Protein AF-X0WFH5-F1 (afdb_monomer_lite)

Structure (mmCIF, N/CA/C/O backbone):
data_AF-X0WFH5-F1
#
_entry.id   AF-X0WFH5-F1
#
loop_
_atom_site.group_PDB
_atom_site.id
_atom_site.type_symbol
_atom_site.label_atom_id
_atom_site.label_alt_id
_atom_site.label_comp_id
_atom_site.label_asym_id
_atom_site.label_entity_id
_atom_site.label_seq_id
_atom_site.pdbx_PDB_ins_code
_atom_site.Cartn_x
_atom_site.Cartn_y
_atom_site.Cartn_z
_atom_site.occupancy
_atom_site.B_iso_or_equiv
_atom_site.auth_seq_id
_atom_site.auth_comp_id
_atom_site.auth_asym_id
_atom_site.auth_atom_id
_atom_site.pdbx_PDB_model_num
ATOM 1 N N . THR A 1 1 ? 71.743 8.320 -52.159 1.00 39.81 1 THR A N 1
ATOM 2 C CA . THR A 1 1 ? 72.700 7.214 -51.985 1.00 39.81 1 THR A CA 1
ATOM 3 C C . THR A 1 1 ? 72.433 6.199 -53.072 1.00 39.81 1 THR A C 1
ATOM 5 O O . THR A 1 1 ? 71.478 5.446 -52.961 1.00 39.81 1 THR A O 1
ATOM 8 N N . GLU A 1 2 ? 73.192 6.266 -54.163 1.00 46.31 2 GLU A N 1
ATOM 9 C CA . GLU A 1 2 ? 73.180 5.276 -55.247 1.00 46.31 2 GLU A CA 1
ATOM 10 C C . GLU A 1 2 ? 74.348 4.313 -55.024 1.00 46.31 2 GLU A C 1
ATOM 12 O O . GLU A 1 2 ? 75.445 4.753 -54.679 1.00 46.31 2 GLU A O 1
ATOM 17 N N . TYR A 1 3 ? 74.114 3.013 -55.197 1.00 48.19 3 TYR A N 1
ATOM 18 C CA . TYR A 1 3 ? 75.161 1.996 -55.138 1.00 48.19 3 TYR A CA 1
ATOM 19 C C . TYR A 1 3 ? 75.409 1.448 -56.546 1.00 48.19 3 TYR A C 1
ATOM 21 O O . TYR A 1 3 ? 74.531 0.831 -57.142 1.00 48.19 3 TYR A O 1
ATOM 29 N N . ASN A 1 4 ? 76.616 1.691 -57.059 1.00 43.81 4 ASN A N 1
ATOM 30 C CA . ASN A 1 4 ? 77.155 1.115 -58.289 1.00 43.81 4 ASN A CA 1
ATOM 31 C C . ASN A 1 4 ? 77.951 -0.143 -57.922 1.00 43.81 4 ASN A C 1
ATOM 33 O O . ASN A 1 4 ? 78.844 -0.065 -57.077 1.00 43.81 4 ASN A O 1
ATOM 37 N N . ILE A 1 5 ? 77.649 -1.287 -58.540 1.00 62.22 5 ILE A N 1
ATOM 38 C CA . ILE A 1 5 ? 78.443 -2.511 -58.370 1.00 62.22 5 ILE A CA 1
ATOM 39 C C . ILE A 1 5 ? 79.043 -2.892 -59.721 1.00 62.22 5 ILE A C 1
ATOM 41 O O . ILE A 1 5 ? 78.339 -3.269 -60.655 1.00 62.22 5 ILE A O 1
ATOM 45 N N . THR A 1 6 ? 80.366 -2.785 -59.785 1.00 52.34 6 THR A N 1
ATOM 46 C CA . THR A 1 6 ? 81.217 -3.162 -60.913 1.00 52.34 6 THR A CA 1
ATOM 47 C C . THR A 1 6 ? 81.583 -4.638 -60.795 1.00 52.34 6 THR A C 1
ATOM 49 O O . THR A 1 6 ? 82.139 -5.051 -59.778 1.00 52.34 6 THR A O 1
ATOM 52 N N . VAL A 1 7 ? 81.298 -5.434 -61.828 1.00 69.75 7 VAL A N 1
ATOM 53 C CA . VAL A 1 7 ? 81.665 -6.859 -61.883 1.00 69.75 7 VAL A CA 1
ATOM 54 C C . VAL A 1 7 ? 82.854 -7.042 -62.826 1.00 69.75 7 VAL A C 1
ATOM 56 O O . VAL A 1 7 ? 82.874 -6.498 -63.929 1.00 69.75 7 VAL A O 1
ATOM 59 N N . GLN A 1 8 ? 83.858 -7.789 -62.373 1.00 51.72 8 GLN A N 1
ATOM 60 C CA . GLN A 1 8 ? 85.117 -8.032 -63.076 1.00 51.72 8 GLN A CA 1
ATOM 61 C C . GLN A 1 8 ? 84.949 -9.148 -64.124 1.00 51.72 8 GLN A C 1
ATOM 63 O O . GLN A 1 8 ? 84.368 -10.194 -63.835 1.00 51.72 8 GLN A O 1
ATOM 68 N N . LYS A 1 9 ? 85.451 -8.927 -65.346 1.00 57.19 9 LYS A N 1
ATOM 69 C CA . LYS A 1 9 ? 85.477 -9.921 -66.430 1.00 57.19 9 LYS A CA 1
ATOM 70 C C . LYS A 1 9 ? 86.631 -10.898 -66.180 1.00 57.19 9 LYS A C 1
ATOM 72 O O . LYS A 1 9 ? 87.765 -10.457 -66.015 1.00 57.19 9 LYS A O 1
ATOM 77 N N . GLY A 1 10 ? 86.325 -12.195 -66.132 1.00 45.41 10 GLY A N 1
ATOM 78 C CA . GLY A 1 10 ? 87.327 -13.262 -66.082 1.00 45.41 10 GLY A CA 1
ATOM 79 C C . GLY A 1 10 ? 88.157 -13.283 -67.364 1.00 45.41 10 GLY A C 1
ATOM 80 O O . GLY A 1 10 ? 87.611 -13.114 -68.456 1.00 45.41 10 GLY A O 1
ATOM 81 N N . ASP A 1 11 ? 8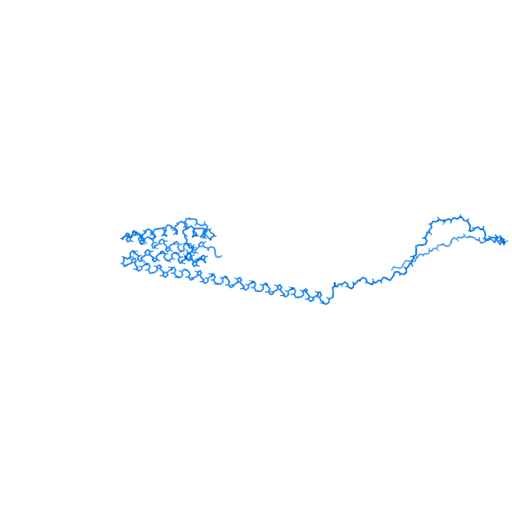9.466 -13.419 -67.188 1.00 38.59 11 ASP A N 1
ATOM 82 C CA . ASP A 1 11 ? 90.500 -13.208 -68.195 1.00 38.59 11 ASP A CA 1
ATOM 83 C C . ASP A 1 11 ? 90.914 -14.514 -68.890 1.00 38.59 11 ASP A C 1
ATOM 85 O O . ASP A 1 11 ? 90.835 -15.590 -68.292 1.00 38.59 11 ASP A O 1
ATOM 89 N N . SER A 1 12 ? 91.427 -14.362 -70.115 1.00 36.66 12 SER A N 1
ATOM 90 C CA . SER A 1 12 ? 92.021 -15.350 -71.037 1.00 36.66 12 SER A CA 1
ATOM 91 C C . SER A 1 12 ? 91.101 -16.379 -71.709 1.00 36.66 12 SER A C 1
ATOM 93 O O . SER A 1 12 ? 90.234 -16.977 -71.084 1.00 36.66 12 SER A O 1
ATOM 95 N N . GLU A 1 13 ? 91.289 -16.768 -72.968 1.00 37.78 13 GLU A N 1
ATOM 96 C CA . GLU A 1 13 ? 91.781 -16.167 -74.221 1.00 37.78 13 GLU A CA 1
ATOM 97 C C . GLU A 1 13 ? 91.462 -17.248 -75.280 1.00 37.78 13 GLU A C 1
ATOM 99 O O . GLU A 1 13 ? 91.495 -18.445 -74.980 1.00 37.78 13 GLU A O 1
ATOM 104 N N . GLU A 1 14 ? 91.078 -16.865 -76.496 1.00 37.97 14 GLU A N 1
ATOM 105 C CA . GLU A 1 14 ? 90.694 -17.818 -77.543 1.00 37.97 14 GLU A CA 1
ATOM 106 C C . GLU A 1 14 ? 91.866 -18.720 -77.969 1.00 37.97 14 GLU A C 1
ATOM 108 O O . GLU A 1 14 ? 92.968 -18.248 -78.241 1.00 37.97 14 GLU A O 1
ATOM 113 N N . SER A 1 15 ? 91.598 -20.014 -78.170 1.00 34.81 15 SER A N 1
ATOM 114 C CA . SER A 1 15 ? 92.312 -20.795 -79.182 1.00 34.81 15 SER A CA 1
ATOM 115 C C . SER A 1 15 ? 91.324 -21.637 -79.988 1.00 34.81 15 SER A C 1
ATOM 117 O O . SER A 1 15 ? 90.453 -22.330 -79.465 1.00 34.81 15 SER A O 1
ATOM 119 N N . VAL A 1 16 ? 91.431 -21.468 -81.301 1.00 40.06 16 VAL A N 1
ATOM 120 C CA . VAL A 1 16 ? 90.575 -22.016 -82.350 1.00 40.06 16 VAL A CA 1
ATOM 121 C C . VAL A 1 16 ? 90.696 -23.537 -82.423 1.00 40.06 16 VAL A C 1
ATOM 123 O O . VAL A 1 16 ? 91.794 -24.079 -82.497 1.00 40.06 16 VAL A O 1
ATOM 126 N N . GLY A 1 17 ? 89.551 -24.210 -82.532 1.00 40.16 17 GLY A N 1
ATOM 127 C CA . GLY A 1 17 ? 89.453 -25.603 -82.952 1.00 40.16 17 GLY A CA 1
ATOM 128 C C . GLY A 1 17 ? 88.174 -25.827 -83.749 1.00 40.16 17 GLY A C 1
ATOM 129 O O . GLY A 1 17 ? 87.180 -26.306 -83.212 1.00 40.16 17 GLY A O 1
ATOM 130 N N . VAL A 1 18 ? 88.174 -25.459 -85.034 1.00 38.72 18 VAL A N 1
ATOM 131 C CA . VAL A 1 18 ? 87.130 -25.899 -85.968 1.00 38.72 18 VAL A CA 1
ATOM 132 C C . VAL A 1 18 ? 87.365 -27.380 -86.249 1.00 38.72 18 VAL A C 1
ATOM 134 O O . VAL A 1 18 ? 88.284 -27.732 -86.983 1.00 38.72 18 VAL A O 1
ATOM 137 N N . VAL A 1 19 ? 86.519 -28.247 -85.694 1.00 44.56 19 VAL A N 1
ATOM 138 C CA . VAL A 1 19 ? 86.353 -29.619 -86.182 1.00 44.56 19 VAL A CA 1
ATOM 139 C C . VAL A 1 19 ? 84.939 -29.746 -86.730 1.00 44.56 19 VAL A C 1
ATOM 141 O O . VAL A 1 19 ? 83.952 -29.812 -86.004 1.00 44.56 19 VAL A O 1
ATOM 144 N N . SER A 1 20 ? 84.869 -29.723 -88.058 1.00 39.97 20 SER A N 1
ATOM 145 C CA . SER A 1 20 ? 83.713 -30.129 -88.845 1.00 39.97 20 SER A CA 1
ATOM 146 C C . SER A 1 20 ? 83.659 -31.656 -88.864 1.00 39.97 20 SER A C 1
ATOM 148 O O . SER A 1 20 ? 84.612 -32.284 -89.323 1.00 39.97 20 SER A O 1
ATOM 150 N N . GLY A 1 21 ? 82.563 -32.256 -88.391 1.00 42.66 21 GLY A N 1
ATOM 151 C CA . GLY A 1 21 ? 82.316 -33.677 -88.622 1.00 42.66 21 GLY A CA 1
ATOM 152 C C . GLY A 1 21 ? 81.388 -34.374 -87.629 1.00 42.66 21 GLY A C 1
ATOM 153 O O . GLY A 1 21 ? 81.810 -34.735 -86.542 1.00 42.66 21 GLY A O 1
ATOM 154 N N . LEU A 1 22 ? 80.192 -34.700 -88.131 1.00 41.47 22 LEU A N 1
ATOM 155 C CA . LEU A 1 22 ? 79.451 -35.952 -87.903 1.00 41.47 22 LEU A CA 1
ATOM 156 C C . LEU A 1 22 ? 78.387 -36.041 -86.785 1.00 41.47 22 LEU A C 1
ATOM 158 O O . LEU A 1 22 ? 78.651 -36.220 -85.606 1.00 41.47 22 LEU A O 1
ATOM 162 N N . SER A 1 23 ? 77.161 -36.166 -87.307 1.00 44.84 23 SER A N 1
ATOM 163 C CA . SER A 1 23 ? 76.089 -37.100 -86.928 1.00 44.84 23 SER A CA 1
ATOM 164 C C . SER A 1 23 ? 75.116 -36.708 -85.810 1.00 44.84 23 SER A C 1
ATOM 166 O O . SER A 1 23 ? 75.445 -36.459 -84.660 1.00 44.84 23 SER A O 1
ATOM 168 N N . LYS A 1 24 ? 73.848 -36.673 -86.219 1.00 50.62 24 LYS A N 1
ATOM 169 C CA . LYS A 1 24 ? 72.650 -36.244 -85.495 1.00 50.62 24 LYS A CA 1
ATOM 170 C C . LYS A 1 24 ? 71.991 -37.433 -84.777 1.00 50.62 24 LYS A C 1
ATOM 172 O O . LYS A 1 24 ? 70.771 -37.562 -84.791 1.00 50.62 24 LYS A O 1
ATOM 177 N N . GLU A 1 25 ? 72.802 -38.317 -84.203 1.00 49.03 25 GLU A N 1
ATOM 178 C CA . GLU A 1 25 ? 72.381 -39.633 -83.698 1.00 49.03 25 GLU A CA 1
ATOM 179 C C . GLU A 1 25 ? 72.928 -39.919 -82.290 1.00 49.03 25 GLU A C 1
ATOM 181 O O . GLU A 1 25 ? 73.277 -41.036 -81.946 1.00 49.03 25 GLU A O 1
ATOM 186 N N . GLU A 1 26 ? 72.946 -38.901 -81.432 1.00 43.41 26 GLU A N 1
ATOM 187 C CA . GLU A 1 26 ? 73.109 -39.073 -79.980 1.00 43.41 26 GLU A CA 1
ATOM 188 C C . GLU A 1 26 ? 72.001 -38.301 -79.240 1.00 43.41 26 GLU A C 1
ATOM 190 O O . GLU A 1 26 ? 72.196 -37.577 -78.272 1.00 43.41 26 GLU A O 1
ATOM 195 N N . LEU A 1 27 ? 70.785 -38.430 -79.778 1.00 49.28 27 LEU A N 1
ATOM 196 C CA . LEU A 1 27 ? 69.512 -38.060 -79.154 1.00 49.28 27 LEU A CA 1
ATOM 197 C C . LEU A 1 27 ? 68.711 -39.335 -78.864 1.00 49.28 27 LEU A C 1
ATOM 199 O O . LEU A 1 27 ? 67.523 -39.438 -79.166 1.00 49.28 27 LEU A O 1
ATOM 203 N N . GLN A 1 28 ? 69.375 -40.343 -78.309 1.00 49.66 28 GLN A N 1
ATOM 204 C CA . GLN A 1 28 ? 68.708 -41.500 -77.739 1.00 49.66 28 GLN A CA 1
ATOM 205 C C . GLN A 1 28 ? 69.250 -41.725 -76.331 1.00 49.66 28 GLN A C 1
ATOM 207 O O . GLN A 1 28 ? 70.427 -41.996 -76.140 1.00 49.66 28 GLN A O 1
ATOM 212 N N . ILE A 1 29 ? 68.318 -41.674 -75.377 1.00 54.03 29 ILE A N 1
ATOM 213 C CA . ILE A 1 29 ? 68.425 -42.221 -74.021 1.00 54.03 29 ILE A CA 1
ATOM 214 C C . ILE A 1 29 ? 69.016 -41.258 -72.975 1.00 54.03 29 ILE A C 1
ATOM 216 O O . ILE A 1 29 ? 70.091 -41.478 -72.432 1.00 54.03 29 ILE A O 1
ATOM 220 N N . LEU A 1 30 ? 68.224 -40.255 -72.578 1.00 50.16 30 LEU A N 1
ATOM 221 C CA . LEU A 1 30 ? 68.026 -39.965 -71.152 1.00 50.16 30 LEU A CA 1
ATOM 222 C C . LEU A 1 30 ? 66.727 -39.172 -70.934 1.00 50.16 30 LEU A C 1
ATOM 224 O O . LEU A 1 30 ? 66.568 -38.082 -71.474 1.00 50.16 30 LEU A O 1
ATOM 228 N N . GLY A 1 31 ? 65.810 -39.707 -70.122 1.00 48.69 31 GLY A N 1
ATOM 229 C CA . GLY A 1 31 ? 64.705 -38.922 -69.556 1.00 48.69 31 GLY A CA 1
ATOM 230 C C . GLY A 1 31 ? 63.295 -39.297 -70.009 1.00 48.69 31 GLY A C 1
ATOM 231 O O . GLY A 1 31 ? 62.486 -38.426 -70.317 1.00 48.69 31 GLY A O 1
ATOM 232 N N . SER A 1 32 ? 62.962 -40.584 -70.015 1.00 54.56 32 SER A N 1
ATOM 233 C CA . SER A 1 32 ? 61.574 -41.044 -69.966 1.00 54.56 32 SER A CA 1
ATOM 234 C C . SER A 1 32 ? 60.978 -40.808 -68.571 1.00 54.56 32 SER A C 1
ATOM 236 O O . SER A 1 32 ? 60.821 -41.780 -67.844 1.00 54.56 32 SER A O 1
ATOM 238 N N . ASP A 1 33 ? 60.691 -39.558 -68.173 1.00 55.41 33 ASP A N 1
ATOM 239 C CA . ASP A 1 33 ? 59.796 -39.301 -67.024 1.00 55.41 33 ASP A CA 1
ATOM 240 C C . ASP A 1 33 ? 59.277 -37.852 -66.885 1.00 55.41 33 ASP A C 1
ATOM 242 O O . ASP A 1 33 ? 59.417 -37.218 -65.844 1.00 55.41 33 ASP A O 1
ATOM 246 N N . ILE A 1 34 ? 58.657 -37.292 -67.927 1.00 59.47 34 ILE A N 1
ATOM 247 C CA . ILE A 1 34 ? 57.670 -36.214 -67.740 1.00 59.47 34 ILE A CA 1
ATOM 248 C C . ILE A 1 34 ? 56.548 -36.367 -68.768 1.00 59.47 34 ILE A C 1
ATOM 250 O O . ILE A 1 34 ? 56.675 -36.002 -69.935 1.00 59.47 34 ILE A O 1
ATOM 254 N N . LEU A 1 35 ? 55.407 -36.902 -68.338 1.00 62.00 35 LEU A N 1
ATOM 255 C CA . LEU A 1 35 ? 54.162 -36.747 -69.087 1.00 62.00 35 LEU A CA 1
ATOM 256 C C . LEU A 1 35 ? 53.808 -35.253 -69.123 1.00 62.00 35 LEU A C 1
ATOM 258 O O . LEU A 1 35 ? 53.645 -34.620 -68.081 1.00 62.00 35 LEU A O 1
ATOM 262 N N . PHE A 1 36 ? 53.684 -34.683 -70.324 1.00 55.12 36 PHE A N 1
ATOM 263 C CA . PHE A 1 36 ? 53.244 -33.301 -70.519 1.00 55.12 36 PHE A CA 1
ATOM 264 C C . PHE A 1 36 ? 51.855 -33.119 -69.891 1.00 55.12 36 PHE A C 1
ATOM 266 O O . PHE A 1 36 ? 50.860 -33.639 -70.404 1.00 55.12 36 PHE A O 1
ATOM 273 N N . ILE A 1 37 ? 51.768 -32.389 -68.773 1.00 62.62 37 ILE A N 1
ATOM 274 C CA . ILE A 1 37 ? 50.477 -32.001 -68.200 1.00 62.62 37 ILE A CA 1
ATOM 275 C C . ILE A 1 37 ? 49.787 -31.137 -69.252 1.00 62.62 37 ILE A C 1
ATOM 277 O O . ILE A 1 37 ? 50.247 -30.051 -69.603 1.00 62.62 37 ILE A O 1
ATOM 281 N N . LYS A 1 38 ? 48.687 -31.655 -69.795 1.00 56.78 38 LYS A N 1
ATOM 282 C CA . LYS A 1 38 ? 47.864 -30.981 -70.793 1.00 56.78 38 LYS A CA 1
ATOM 283 C C . LYS A 1 38 ? 47.327 -29.685 -70.177 1.00 56.78 38 LYS A C 1
ATOM 285 O O . LYS A 1 38 ? 46.299 -29.699 -69.504 1.00 56.78 38 LYS A O 1
ATOM 290 N N . SER A 1 39 ? 48.002 -28.563 -70.419 1.00 60.94 39 SER A N 1
ATOM 291 C CA . SER A 1 39 ? 47.517 -27.216 -70.095 1.00 60.94 39 SER A CA 1
ATOM 292 C C . SER A 1 39 ? 46.346 -26.861 -71.012 1.00 60.94 39 SER A C 1
ATOM 294 O O . SER A 1 39 ? 46.457 -26.075 -71.951 1.00 60.94 39 SER A O 1
ATOM 296 N N . SER A 1 40 ? 45.204 -27.505 -70.770 1.00 60.59 40 SER A N 1
ATOM 297 C CA . SER A 1 40 ? 43.917 -27.073 -71.296 1.00 60.59 40 SER A CA 1
ATOM 298 C C . SER A 1 40 ? 43.658 -25.660 -70.7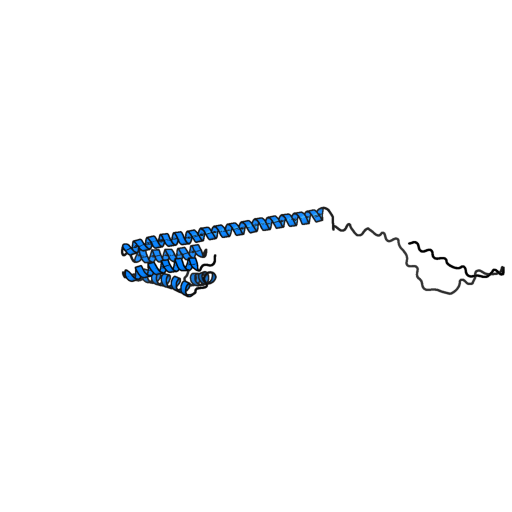85 1.00 60.59 40 SER A C 1
ATOM 300 O O . SER A 1 40 ? 43.850 -25.379 -69.603 1.00 60.59 40 SER A O 1
ATOM 302 N N . LYS A 1 41 ? 43.244 -24.758 -71.677 1.00 58.56 41 LYS A N 1
ATOM 303 C CA . LYS A 1 41 ? 42.897 -23.375 -71.341 1.00 58.56 41 LYS A CA 1
ATOM 304 C C . LYS A 1 41 ? 41.782 -23.380 -70.290 1.00 58.56 41 LYS A C 1
ATOM 306 O O . LYS A 1 41 ? 40.608 -23.493 -70.637 1.00 58.56 41 LYS A O 1
ATOM 311 N N . PHE A 1 42 ? 42.127 -23.242 -69.014 1.00 58.81 42 PHE A N 1
ATOM 312 C CA . PHE A 1 42 ? 41.139 -22.961 -67.984 1.00 58.81 42 PHE A CA 1
ATOM 313 C C . PHE A 1 42 ? 40.566 -21.572 -68.267 1.00 58.81 42 PHE A C 1
ATOM 315 O O . PHE A 1 42 ? 41.263 -20.563 -68.169 1.00 58.81 42 PHE A O 1
ATOM 322 N N . LYS A 1 43 ? 39.285 -21.506 -68.645 1.00 61.59 43 LYS A N 1
ATOM 323 C CA . LYS A 1 43 ? 38.524 -20.260 -68.549 1.00 61.59 43 LYS A CA 1
ATOM 324 C C . LYS A 1 43 ? 38.301 -19.999 -67.064 1.00 61.59 43 LYS A C 1
ATOM 326 O O . LYS A 1 43 ? 37.338 -20.491 -66.485 1.00 61.59 43 LYS A O 1
ATOM 331 N N . LEU A 1 44 ? 39.223 -19.262 -66.453 1.00 64.50 44 LEU A N 1
ATOM 332 C CA . LEU A 1 44 ? 39.020 -18.674 -65.138 1.00 64.50 44 LEU A CA 1
ATOM 333 C C . LEU A 1 44 ? 37.836 -17.708 -65.257 1.00 64.50 44 LEU A C 1
ATOM 335 O O . LEU A 1 44 ? 37.952 -16.628 -65.834 1.00 64.50 44 LEU A O 1
ATOM 339 N N . VAL A 1 45 ? 36.668 -18.128 -64.778 1.00 65.69 45 VAL A N 1
ATOM 340 C CA . VAL A 1 45 ? 35.558 -17.208 -64.524 1.00 65.69 45 VAL A CA 1
ATOM 341 C C . VAL A 1 45 ? 35.942 -16.398 -63.288 1.00 65.69 45 VAL A C 1
ATOM 343 O O . VAL A 1 45 ? 36.398 -16.999 -62.313 1.00 65.69 45 VAL A O 1
ATOM 346 N N . PRO A 1 46 ? 35.800 -15.061 -63.297 1.00 65.19 46 PRO A N 1
ATOM 347 C CA . PRO A 1 46 ? 36.063 -14.276 -62.102 1.00 65.19 46 PRO A CA 1
ATOM 348 C C . PRO A 1 46 ? 35.195 -14.823 -60.968 1.00 65.19 46 PRO A C 1
ATOM 350 O O . PRO A 1 46 ? 33.971 -14.907 -61.106 1.00 65.19 46 PRO A O 1
ATOM 353 N N . ALA A 1 47 ? 35.838 -15.233 -59.870 1.00 63.09 47 ALA A N 1
ATOM 354 C CA . ALA A 1 47 ? 35.140 -15.581 -58.643 1.00 63.09 47 ALA A CA 1
ATOM 355 C C . ALA A 1 47 ? 34.221 -14.403 -58.298 1.00 63.09 47 ALA A C 1
ATOM 357 O O . ALA A 1 47 ? 34.661 -13.251 -58.298 1.00 63.09 47 ALA A O 1
ATOM 358 N N . GLY A 1 48 ? 32.930 -14.710 -58.163 1.00 58.94 48 GLY A N 1
ATOM 359 C CA . GLY A 1 48 ? 31.833 -13.753 -58.222 1.00 58.94 48 GLY A CA 1
ATOM 360 C C . GLY A 1 48 ? 32.070 -12.504 -57.385 1.00 58.94 48 GLY A C 1
ATOM 361 O O . GLY A 1 48 ? 32.701 -12.557 -56.332 1.00 58.94 48 GLY A O 1
ATOM 362 N N . LYS A 1 49 ? 31.537 -11.377 -57.875 1.00 61.78 49 LYS A N 1
ATOM 363 C CA . LYS A 1 49 ? 31.533 -10.089 -57.173 1.00 61.78 49 LYS A CA 1
ATOM 364 C C . LYS A 1 49 ? 31.146 -10.334 -55.717 1.00 61.78 49 LYS A C 1
ATOM 366 O O . LYS A 1 49 ? 30.002 -10.670 -55.417 1.00 61.78 49 LYS A O 1
ATOM 371 N N . ILE A 1 50 ? 32.130 -10.229 -54.837 1.00 60.69 50 ILE A N 1
ATOM 372 C CA . ILE A 1 50 ? 31.957 -10.422 -53.407 1.00 60.69 50 ILE A CA 1
ATOM 373 C C . ILE A 1 50 ? 30.958 -9.335 -52.992 1.00 60.69 50 ILE A C 1
ATOM 375 O O . ILE A 1 50 ? 31.214 -8.156 -53.213 1.00 60.69 50 ILE A O 1
ATOM 379 N N . PHE A 1 51 ? 29.791 -9.703 -52.455 1.00 59.22 51 PHE A N 1
ATOM 380 C CA . PHE A 1 51 ? 28.737 -8.742 -52.072 1.00 59.22 51 PHE A CA 1
ATOM 381 C C . PHE A 1 51 ? 29.182 -7.752 -50.973 1.00 59.22 51 PHE A C 1
ATOM 383 O O . PHE A 1 51 ? 28.468 -6.799 -50.653 1.00 59.22 51 PHE A O 1
ATOM 390 N N . PHE A 1 52 ? 30.378 -7.957 -50.421 1.00 58.12 52 PHE A N 1
ATOM 391 C CA . PHE A 1 52 ? 31.076 -7.043 -49.530 1.00 58.12 52 PHE A CA 1
ATOM 392 C C . PHE A 1 52 ? 31.309 -5.686 -50.213 1.00 58.12 52 PHE A C 1
ATOM 394 O O . PHE A 1 52 ? 31.968 -5.596 -51.244 1.00 58.12 52 PHE A O 1
ATOM 401 N N . GLY A 1 53 ? 30.747 -4.619 -49.641 1.00 64.56 53 GLY A N 1
ATOM 402 C CA . GLY A 1 53 ? 30.913 -3.251 -50.147 1.00 64.56 53 GLY A CA 1
ATOM 403 C C . GLY A 1 53 ? 29.941 -2.825 -51.256 1.00 64.56 53 GLY A C 1
ATOM 404 O O . GLY A 1 53 ? 30.034 -1.697 -51.732 1.00 64.56 53 GLY A O 1
ATOM 405 N N . THR A 1 54 ? 28.976 -3.668 -51.648 1.00 74.19 54 THR A N 1
ATOM 406 C CA . THR A 1 54 ? 27.898 -3.251 -52.570 1.00 74.19 54 THR A CA 1
ATOM 407 C C . THR A 1 54 ? 26.927 -2.293 -51.862 1.00 74.19 54 THR A C 1
ATOM 409 O O . THR A 1 54 ? 26.710 -2.411 -50.658 1.00 74.19 54 THR A O 1
ATOM 412 N N . ALA A 1 55 ? 26.284 -1.367 -52.585 1.00 75.06 55 ALA A N 1
ATOM 413 C CA . ALA A 1 55 ? 25.336 -0.399 -52.007 1.00 75.06 55 ALA A CA 1
ATOM 414 C C . ALA A 1 55 ? 24.226 -1.048 -51.146 1.00 75.06 55 ALA A C 1
ATOM 416 O O . ALA A 1 55 ? 23.840 -0.500 -50.116 1.00 75.06 55 ALA A O 1
ATOM 417 N N . GLY A 1 56 ? 23.767 -2.251 -51.514 1.00 80.12 56 GLY A N 1
ATOM 418 C CA . GLY A 1 56 ? 22.785 -3.016 -50.736 1.00 80.12 56 GLY A CA 1
ATOM 419 C C . GLY A 1 56 ? 23.281 -3.473 -49.356 1.00 80.12 56 GLY A C 1
ATOM 420 O O . GLY A 1 56 ? 22.490 -3.537 -48.420 1.00 80.12 56 GLY A O 1
ATOM 421 N N . PHE A 1 57 ? 24.584 -3.729 -49.195 1.00 83.44 57 PHE A N 1
ATOM 422 C CA . PHE A 1 57 ? 25.187 -4.092 -47.907 1.00 83.44 57 PHE A CA 1
ATOM 423 C C . PHE A 1 57 ? 25.123 -2.918 -46.922 1.00 83.44 57 PHE A C 1
ATOM 425 O O . PHE A 1 57 ? 24.643 -3.069 -45.799 1.00 83.44 57 PHE A O 1
ATOM 432 N N . TRP A 1 58 ? 25.519 -1.724 -47.370 1.00 85.75 58 TRP A N 1
ATOM 433 C CA . TRP A 1 58 ? 25.414 -0.501 -46.570 1.00 85.75 58 TRP A CA 1
ATOM 434 C C . TRP A 1 58 ? 23.960 -0.129 -46.271 1.00 85.75 58 TRP A C 1
ATOM 436 O O . TRP A 1 58 ? 23.661 0.291 -45.156 1.00 85.75 58 TRP A O 1
ATOM 446 N N . LEU A 1 59 ? 23.046 -0.343 -47.225 1.00 89.06 59 LEU A N 1
ATOM 447 C CA . LEU A 1 59 ? 21.615 -0.117 -47.021 1.00 89.06 59 LEU A CA 1
ATOM 448 C C . LEU A 1 59 ? 21.039 -1.041 -45.940 1.00 89.06 59 LEU A C 1
ATOM 450 O O . LEU A 1 59 ? 20.283 -0.579 -45.091 1.00 89.06 59 LEU A O 1
ATOM 454 N N . PHE A 1 60 ? 21.419 -2.321 -45.932 1.00 90.06 60 PHE A N 1
ATOM 455 C CA . PHE A 1 60 ? 20.988 -3.264 -44.901 1.00 90.06 60 PHE A CA 1
ATOM 456 C C . PHE A 1 60 ? 21.522 -2.882 -43.516 1.00 90.06 60 PHE A C 1
ATOM 458 O O . PHE A 1 60 ? 20.761 -2.871 -42.552 1.00 90.06 60 PHE A O 1
ATOM 465 N N . TYR A 1 61 ? 22.798 -2.495 -43.412 1.00 90.19 61 TYR A N 1
ATOM 466 C CA . TYR A 1 61 ? 23.365 -1.998 -42.154 1.00 90.19 61 TYR A CA 1
ATOM 467 C C . TYR A 1 61 ? 22.680 -0.716 -41.673 1.00 90.19 61 TYR A C 1
ATOM 469 O O . TYR A 1 61 ? 22.338 -0.611 -40.496 1.00 90.19 61 TYR A O 1
ATOM 477 N N . ALA A 1 62 ? 22.424 0.238 -42.572 1.00 93.00 62 ALA A N 1
ATOM 478 C CA . ALA A 1 62 ? 21.693 1.456 -42.239 1.00 93.00 62 ALA A CA 1
ATOM 479 C C . ALA A 1 62 ? 20.270 1.131 -41.759 1.00 93.00 62 ALA A C 1
ATOM 481 O O . ALA A 1 62 ? 19.836 1.637 -40.726 1.00 93.00 62 ALA A O 1
ATOM 482 N N . ALA A 1 63 ? 19.570 0.229 -42.452 1.00 94.19 63 ALA A N 1
ATOM 483 C CA . ALA A 1 63 ? 18.248 -0.240 -42.054 1.00 94.19 63 ALA A CA 1
ATOM 484 C C . ALA A 1 63 ? 18.271 -0.943 -40.687 1.00 94.19 63 ALA A C 1
ATOM 486 O O . ALA A 1 63 ? 17.402 -0.677 -39.859 1.00 94.19 63 ALA A O 1
ATOM 487 N N . ALA A 1 64 ? 19.276 -1.777 -40.410 1.00 94.88 64 ALA A N 1
ATOM 488 C CA . ALA A 1 64 ? 19.441 -2.448 -39.122 1.00 94.88 64 ALA A CA 1
ATOM 489 C C . ALA A 1 64 ? 19.684 -1.447 -37.980 1.00 94.88 64 ALA A C 1
ATOM 491 O O . ALA A 1 64 ? 19.069 -1.566 -36.921 1.00 94.88 64 ALA A O 1
ATOM 492 N N . ILE A 1 65 ? 20.513 -0.421 -38.204 1.00 95.25 65 ILE A N 1
ATOM 493 C CA . ILE A 1 65 ? 20.744 0.659 -37.232 1.00 95.25 65 ILE A CA 1
ATOM 494 C C . ILE A 1 65 ? 19.453 1.444 -36.988 1.00 95.25 65 ILE A C 1
ATOM 496 O O . ILE A 1 65 ? 19.088 1.693 -35.841 1.00 95.25 65 ILE A O 1
ATOM 500 N N . ILE A 1 66 ? 18.731 1.805 -38.049 1.00 95.38 66 ILE A N 1
ATOM 501 C CA . ILE A 1 66 ? 17.460 2.526 -37.943 1.00 95.38 66 ILE A CA 1
ATOM 502 C C . ILE A 1 66 ? 16.435 1.689 -37.166 1.00 95.38 66 ILE A C 1
ATOM 504 O O . ILE A 1 66 ? 15.821 2.191 -36.224 1.00 95.38 66 ILE A O 1
ATOM 508 N N . ALA A 1 67 ? 16.290 0.404 -37.496 1.00 95.38 67 ALA A N 1
ATOM 509 C CA . ALA A 1 67 ? 15.409 -0.516 -36.784 1.00 95.38 67 ALA A CA 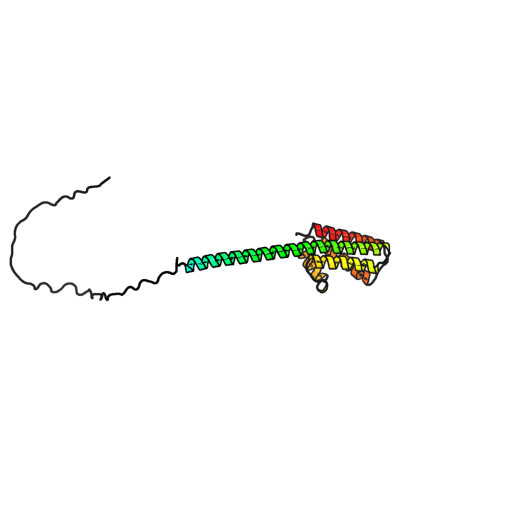1
ATOM 510 C C . ALA A 1 67 ? 15.792 -0.637 -35.301 1.00 95.38 67 ALA A C 1
ATOM 512 O O . ALA A 1 67 ? 14.923 -0.545 -34.434 1.00 95.38 67 ALA A O 1
ATOM 513 N N . PHE A 1 68 ? 17.087 -0.759 -34.994 1.00 95.44 68 PHE A N 1
ATOM 514 C CA . PHE A 1 68 ? 17.587 -0.783 -33.621 1.00 95.44 68 PHE A CA 1
ATOM 515 C C . PHE A 1 68 ? 17.224 0.498 -32.856 1.00 95.44 68 PHE A C 1
ATOM 517 O O . PHE A 1 68 ? 16.703 0.424 -31.742 1.00 95.44 68 PHE A O 1
ATOM 524 N N . LEU A 1 69 ? 17.413 1.675 -33.462 1.00 95.19 69 LEU A N 1
ATOM 525 C CA . LEU A 1 69 ? 17.024 2.952 -32.858 1.00 95.19 69 LEU A CA 1
ATOM 526 C C . LEU A 1 69 ? 15.517 3.019 -32.590 1.00 95.19 69 LEU A C 1
ATOM 528 O O . LEU A 1 69 ? 15.111 3.435 -31.503 1.00 95.19 69 LEU A O 1
ATOM 532 N N . PHE A 1 70 ? 14.683 2.573 -33.534 1.00 94.81 70 PHE A N 1
ATOM 533 C CA . PHE A 1 70 ? 13.237 2.502 -33.327 1.00 94.81 70 PHE A CA 1
ATOM 534 C C . PHE A 1 70 ? 12.884 1.598 -32.145 1.00 94.81 70 PHE A C 1
ATOM 536 O O . PHE A 1 70 ? 12.162 2.041 -31.249 1.00 94.81 70 PHE A O 1
ATOM 543 N N . VAL A 1 71 ? 13.434 0.382 -32.085 1.00 94.19 71 VAL A N 1
ATOM 544 C CA . VAL A 1 71 ? 13.212 -0.547 -30.964 1.00 94.19 71 VAL A CA 1
ATOM 545 C C . VAL A 1 71 ? 13.608 0.102 -29.637 1.00 94.19 71 VAL A C 1
ATOM 547 O O . VAL A 1 71 ? 12.804 0.121 -28.705 1.00 94.19 71 VAL A O 1
ATOM 550 N N . VAL A 1 72 ? 14.789 0.721 -29.555 1.00 92.12 72 VAL A N 1
ATOM 551 C CA . VAL A 1 72 ? 15.265 1.396 -28.335 1.00 92.12 72 VAL A CA 1
ATOM 552 C C . VAL A 1 72 ? 14.337 2.543 -27.923 1.00 92.12 72 VAL A C 1
ATOM 554 O O . VAL A 1 72 ? 14.016 2.681 -26.740 1.00 92.12 72 VAL A O 1
ATOM 557 N N . ILE A 1 73 ? 13.871 3.363 -28.868 1.00 90.12 73 ILE A N 1
ATOM 558 C CA . ILE A 1 73 ? 12.970 4.488 -28.580 1.00 90.12 73 ILE A CA 1
ATOM 559 C C . ILE A 1 73 ? 11.609 3.987 -28.086 1.00 90.12 73 ILE A C 1
ATOM 561 O O . ILE A 1 73 ? 11.102 4.492 -27.079 1.00 90.12 73 ILE A O 1
ATOM 565 N N . PHE A 1 74 ? 11.016 2.997 -28.758 1.00 87.94 74 PHE A N 1
ATOM 566 C CA . PHE A 1 74 ? 9.743 2.405 -28.345 1.00 87.94 74 PHE A CA 1
ATOM 567 C C . PHE A 1 74 ? 9.854 1.745 -26.970 1.00 87.94 74 PHE A C 1
ATOM 569 O O . PHE A 1 74 ? 9.001 1.968 -26.105 1.00 87.94 74 PHE A O 1
ATOM 576 N N . TRP A 1 75 ? 10.938 1.011 -26.725 1.00 84.50 75 TRP A N 1
ATOM 577 C CA . TRP A 1 75 ? 11.145 0.327 -25.457 1.00 84.50 75 TRP A CA 1
ATOM 578 C C . TRP A 1 75 ? 11.367 1.315 -24.306 1.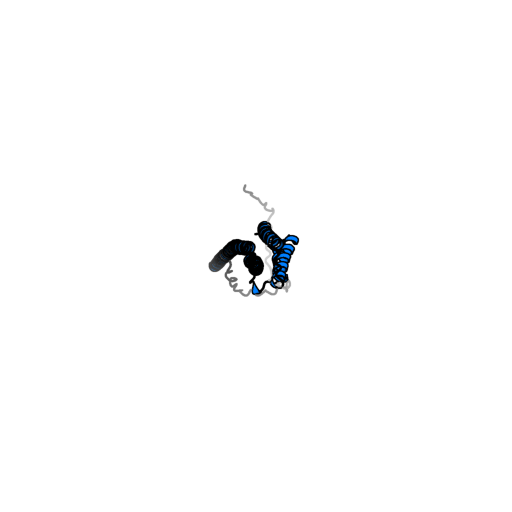00 84.50 75 TRP A C 1
ATOM 580 O O . TRP A 1 75 ? 10.691 1.228 -23.280 1.00 84.50 75 TRP A O 1
ATOM 590 N N . ARG A 1 76 ? 12.191 2.355 -24.513 1.00 81.38 76 ARG A N 1
ATOM 591 C CA . ARG A 1 76 ? 12.361 3.451 -23.540 1.00 81.38 76 ARG A CA 1
ATOM 592 C C . ARG A 1 76 ? 11.057 4.189 -23.252 1.00 81.38 76 ARG A C 1
ATOM 594 O O . ARG A 1 76 ? 10.801 4.549 -22.104 1.00 81.38 76 ARG A O 1
ATOM 601 N N . ARG A 1 77 ? 10.222 4.431 -24.267 1.00 78.19 77 ARG A N 1
ATOM 602 C CA . ARG A 1 77 ? 8.903 5.057 -24.076 1.00 78.19 77 ARG A CA 1
ATOM 603 C C . ARG A 1 77 ? 7.970 4.174 -23.249 1.00 78.19 77 ARG A C 1
ATOM 605 O O . ARG A 1 77 ? 7.253 4.707 -22.407 1.00 78.19 77 ARG A O 1
ATOM 612 N N . SER A 1 78 ? 7.995 2.859 -23.458 1.00 74.94 78 SER A N 1
ATOM 613 C CA . SER A 1 78 ? 7.196 1.902 -22.682 1.00 74.94 78 SER A CA 1
ATOM 614 C C . SER A 1 78 ? 7.586 1.907 -21.200 1.00 74.94 78 SER A C 1
ATOM 616 O O . SER A 1 78 ? 6.719 2.053 -20.342 1.00 74.94 78 SER A O 1
ATOM 618 N N . ILE A 1 79 ? 8.889 1.875 -20.898 1.00 74.19 79 ILE A N 1
ATOM 619 C CA . ILE A 1 79 ? 9.401 1.908 -19.517 1.00 74.19 79 ILE A CA 1
ATOM 620 C C . ILE A 1 79 ? 8.990 3.206 -18.808 1.00 74.19 79 ILE A C 1
ATOM 622 O O . ILE A 1 79 ? 8.411 3.160 -17.725 1.00 74.19 79 ILE A O 1
ATOM 626 N N . LYS A 1 80 ? 9.184 4.367 -19.451 1.00 71.19 80 LYS A N 1
ATOM 627 C CA . LYS A 1 80 ? 8.787 5.668 -18.877 1.00 71.19 80 LYS A CA 1
ATOM 628 C C . LYS A 1 80 ? 7.280 5.772 -18.618 1.00 71.19 80 LYS A C 1
ATOM 630 O O . LYS A 1 80 ? 6.861 6.388 -17.642 1.00 71.19 80 LYS A O 1
ATOM 635 N N . ARG A 1 81 ? 6.449 5.192 -19.491 1.00 67.38 81 ARG A N 1
ATOM 636 C CA . ARG A 1 81 ? 4.988 5.174 -19.306 1.00 67.38 81 ARG A CA 1
ATOM 637 C C . ARG A 1 81 ? 4.582 4.300 -18.120 1.00 67.38 81 ARG A C 1
ATOM 639 O O . ARG A 1 81 ? 3.746 4.738 -17.338 1.00 67.38 81 ARG A O 1
ATOM 646 N N . ARG A 1 82 ? 5.189 3.118 -17.963 1.00 69.56 82 ARG A N 1
ATOM 647 C CA . ARG A 1 82 ? 4.921 2.202 -16.839 1.00 69.56 82 ARG A CA 1
ATOM 648 C C . ARG A 1 82 ? 5.277 2.832 -15.494 1.00 69.56 82 ARG A C 1
ATOM 650 O O . ARG A 1 82 ? 4.418 2.892 -14.625 1.00 69.56 82 ARG A O 1
ATOM 657 N N . GLN A 1 83 ? 6.459 3.439 -15.394 1.00 68.94 83 GLN A N 1
ATOM 658 C CA . GLN A 1 83 ? 6.895 4.145 -14.184 1.00 68.94 83 GLN A CA 1
ATOM 659 C C . GLN A 1 83 ? 5.930 5.270 -13.783 1.00 68.94 83 GLN A C 1
ATOM 661 O O . GLN A 1 83 ? 5.555 5.388 -12.622 1.00 68.94 83 GLN A O 1
ATOM 666 N N . ASN A 1 84 ? 5.465 6.083 -14.738 1.00 73.62 84 ASN A N 1
ATOM 667 C CA . ASN A 1 84 ? 4.503 7.147 -14.434 1.00 73.62 84 ASN A CA 1
ATOM 668 C C . ASN A 1 84 ? 3.155 6.602 -13.941 1.00 73.62 84 ASN A C 1
ATOM 670 O O . ASN A 1 84 ? 2.569 7.171 -13.021 1.00 73.62 84 ASN A O 1
ATOM 674 N N . ILE A 1 85 ? 2.661 5.512 -14.536 1.00 73.69 85 ILE A N 1
ATOM 675 C CA . ILE A 1 85 ? 1.401 4.879 -14.124 1.00 73.69 85 ILE A CA 1
ATOM 676 C C . ILE A 1 85 ? 1.529 4.313 -12.705 1.00 73.69 85 ILE A C 1
ATOM 678 O O . ILE A 1 85 ? 0.658 4.564 -11.875 1.00 73.69 85 ILE A O 1
ATOM 682 N N . GLU A 1 86 ? 2.628 3.622 -12.406 1.00 75.00 86 GLU A N 1
ATOM 683 C CA . GLU A 1 86 ? 2.918 3.077 -11.075 1.00 75.00 86 GLU A CA 1
ATOM 684 C C . GLU A 1 86 ? 3.040 4.187 -10.024 1.00 75.00 86 GLU A C 1
ATOM 686 O O . GLU A 1 86 ? 2.398 4.119 -8.977 1.00 75.00 86 GLU A O 1
ATOM 691 N N . LEU A 1 87 ? 3.763 5.272 -10.321 1.00 73.81 87 LEU A N 1
ATOM 692 C CA . LEU A 1 87 ? 3.893 6.422 -9.419 1.00 73.81 87 LEU A CA 1
ATOM 693 C C . LEU A 1 87 ? 2.549 7.101 -9.131 1.00 73.81 87 LEU A C 1
ATOM 695 O O . LEU A 1 87 ? 2.255 7.441 -7.982 1.00 73.81 87 LEU A O 1
ATOM 699 N N . VAL A 1 88 ? 1.723 7.313 -10.159 1.00 76.06 88 VAL A N 1
ATOM 700 C CA . VAL A 1 88 ? 0.387 7.901 -9.991 1.00 76.06 88 VAL A CA 1
ATOM 701 C C . VAL A 1 88 ? -0.499 6.979 -9.160 1.00 76.06 88 VAL A C 1
ATOM 703 O O . VAL A 1 88 ? -1.197 7.460 -8.264 1.00 76.06 88 VAL A O 1
ATOM 706 N N . ARG A 1 89 ? -0.449 5.665 -9.405 1.00 77.12 89 ARG A N 1
ATOM 707 C CA . ARG A 1 89 ? -1.244 4.699 -8.645 1.00 77.12 89 ARG A CA 1
ATOM 708 C C . ARG A 1 89 ? -0.792 4.612 -7.189 1.00 77.12 89 ARG A C 1
ATOM 710 O O . ARG A 1 89 ? -1.640 4.671 -6.311 1.00 77.12 89 ARG A O 1
ATOM 717 N N . ASN A 1 90 ? 0.512 4.627 -6.924 1.00 80.75 90 ASN A N 1
ATOM 718 C CA . ASN A 1 90 ? 1.070 4.659 -5.570 1.00 80.75 90 ASN A CA 1
ATOM 719 C C . ASN A 1 90 ? 0.647 5.913 -4.793 1.00 80.75 90 ASN A C 1
ATOM 721 O O . ASN A 1 90 ? 0.207 5.826 -3.646 1.00 80.75 90 ASN A O 1
ATOM 725 N N . LYS A 1 91 ? 0.703 7.093 -5.424 1.00 81.94 91 LYS A N 1
ATOM 726 C CA . LYS A 1 91 ? 0.204 8.335 -4.806 1.00 81.94 91 LYS A CA 1
ATOM 727 C C . LYS A 1 91 ? -1.296 8.265 -4.527 1.00 81.94 91 LYS A C 1
ATOM 729 O O . LYS A 1 91 ? -1.755 8.728 -3.481 1.00 81.94 91 LYS A O 1
ATOM 734 N N . LYS A 1 92 ? -2.059 7.686 -5.457 1.00 85.12 92 LYS A N 1
ATOM 735 C CA . LYS A 1 92 ? -3.500 7.482 -5.299 1.00 85.12 92 LYS A CA 1
ATOM 736 C C . LYS A 1 92 ? -3.804 6.508 -4.157 1.00 85.12 92 LYS A C 1
ATOM 738 O O . LYS A 1 92 ? -4.682 6.826 -3.365 1.00 85.12 92 LYS A O 1
ATOM 743 N N . ALA A 1 93 ? -3.047 5.419 -4.018 1.00 87.25 93 ALA A N 1
ATOM 744 C CA . ALA A 1 93 ? -3.186 4.431 -2.946 1.00 87.25 93 ALA A CA 1
ATOM 745 C C . ALA A 1 93 ? -3.150 5.100 -1.567 1.00 87.25 93 ALA A C 1
ATOM 747 O O . ALA A 1 93 ? -4.074 4.968 -0.769 1.00 87.25 93 ALA A O 1
ATOM 748 N N . ASN A 1 94 ? -2.111 5.902 -1.319 1.00 87.00 94 ASN A N 1
ATOM 749 C CA . ASN A 1 94 ? -1.929 6.604 -0.051 1.00 87.00 94 ASN A CA 1
ATOM 750 C C . ASN A 1 94 ? -3.052 7.625 0.191 1.00 87.00 94 ASN A C 1
ATOM 752 O O . ASN A 1 94 ? -3.618 7.697 1.282 1.00 87.00 94 ASN A O 1
ATOM 756 N N . LYS A 1 95 ? -3.442 8.373 -0.849 1.00 89.25 95 LYS A N 1
ATOM 757 C CA . LYS A 1 95 ? -4.571 9.307 -0.763 1.00 89.25 95 LYS A CA 1
ATOM 758 C C . LYS A 1 95 ? -5.869 8.589 -0.370 1.00 89.25 95 LYS A C 1
ATOM 760 O O . LYS A 1 95 ? -6.531 9.023 0.567 1.00 89.25 95 LYS A O 1
ATOM 765 N N . VAL A 1 96 ? -6.208 7.496 -1.052 1.00 91.12 96 VAL A N 1
ATOM 766 C CA . VAL A 1 96 ? -7.433 6.721 -0.800 1.00 91.12 96 VAL A CA 1
ATOM 767 C C . VAL A 1 96 ? -7.401 6.084 0.590 1.00 91.12 96 VAL A C 1
ATOM 769 O O . VAL A 1 96 ? -8.394 6.149 1.313 1.00 91.12 96 VAL A O 1
ATOM 772 N N . ALA A 1 97 ? -6.261 5.531 1.007 1.00 91.38 97 ALA A N 1
ATOM 773 C CA . ALA A 1 97 ? -6.095 4.960 2.340 1.00 91.38 97 ALA A CA 1
ATOM 774 C C . ALA A 1 97 ? -6.307 6.013 3.441 1.00 91.38 97 ALA A C 1
ATOM 776 O O . ALA A 1 97 ? -7.052 5.777 4.389 1.00 91.38 97 ALA A O 1
ATOM 777 N N . ARG A 1 98 ? -5.740 7.217 3.279 1.00 91.38 98 ARG A N 1
ATOM 778 C CA . ARG A 1 98 ? -5.961 8.346 4.200 1.00 91.38 98 ARG A CA 1
ATOM 779 C C . ARG A 1 98 ? -7.412 8.817 4.217 1.00 91.38 98 ARG A C 1
ATOM 781 O O . ARG A 1 98 ? -7.931 9.142 5.281 1.00 91.38 98 ARG A O 1
ATOM 788 N N . GLU A 1 99 ? -8.073 8.871 3.062 1.00 92.50 99 GLU A N 1
ATOM 789 C CA . GLU A 1 99 ? -9.493 9.230 2.981 1.00 92.50 99 GLU A CA 1
ATOM 790 C C . GLU A 1 99 ? -10.373 8.213 3.718 1.00 92.50 99 GLU A C 1
ATOM 792 O O . GLU A 1 99 ? -11.262 8.617 4.468 1.00 92.50 99 GLU A O 1
ATOM 797 N N . ARG A 1 100 ? -10.090 6.913 3.578 1.00 92.56 100 ARG A N 1
ATOM 798 C CA . ARG A 1 100 ? -10.797 5.850 4.309 1.00 92.56 100 ARG A CA 1
ATOM 799 C C . ARG A 1 100 ? -10.495 5.863 5.802 1.00 92.56 100 ARG A C 1
ATOM 801 O O . ARG A 1 100 ? -11.424 5.777 6.594 1.00 92.56 100 ARG A O 1
ATOM 808 N N . LEU A 1 101 ? -9.245 6.085 6.207 1.00 93.00 101 LEU A N 1
ATOM 809 C CA . LEU A 1 101 ? -8.914 6.280 7.621 1.00 93.00 101 LEU A CA 1
ATOM 810 C C . LEU A 1 101 ? -9.623 7.506 8.207 1.00 93.00 101 LEU A C 1
ATOM 812 O O . LEU A 1 101 ? -10.124 7.456 9.323 1.00 93.00 101 LEU A O 1
ATOM 816 N N . LYS A 1 102 ? -9.775 8.592 7.443 1.00 94.12 102 LYS A N 1
ATOM 817 C CA . LYS A 1 102 ? -10.570 9.745 7.884 1.00 94.12 102 LYS A CA 1
ATOM 818 C C . LYS A 1 102 ? -12.048 9.391 8.089 1.00 94.12 102 LYS A C 1
ATOM 820 O O . LYS A 1 102 ? -12.689 9.996 8.944 1.00 94.12 102 LYS A O 1
ATOM 825 N N . GLN A 1 103 ? -12.598 8.453 7.315 1.00 93.69 103 GLN A N 1
ATOM 826 C CA . GLN A 1 103 ? -13.944 7.918 7.548 1.00 93.69 103 GLN A CA 1
ATOM 827 C C . GLN A 1 103 ? -13.977 7.037 8.800 1.00 93.69 103 GLN A C 1
ATOM 829 O O . GLN A 1 103 ? -14.833 7.261 9.647 1.00 93.69 103 GLN A O 1
ATOM 834 N N . ALA A 1 104 ? -12.997 6.148 8.985 1.00 93.19 104 ALA A N 1
ATOM 835 C CA . ALA A 1 104 ? -12.854 5.358 10.210 1.00 93.19 104 ALA A CA 1
ATOM 836 C C . ALA A 1 104 ? -12.801 6.256 11.460 1.00 93.19 104 ALA A C 1
ATOM 838 O O . ALA A 1 104 ? -13.535 6.035 12.412 1.00 93.19 104 ALA A O 1
ATOM 839 N N . ALA A 1 105 ? -12.052 7.362 11.420 1.00 93.56 105 ALA A N 1
ATOM 840 C CA . ALA A 1 105 ? -12.011 8.338 12.510 1.00 93.56 105 ALA A CA 1
ATOM 841 C C . ALA A 1 105 ? -13.371 9.005 12.804 1.00 93.56 105 ALA A C 1
ATOM 843 O O . ALA A 1 105 ? -13.590 9.488 13.913 1.00 93.56 105 ALA A O 1
ATOM 844 N N . LYS A 1 106 ? -14.287 9.079 11.826 1.00 95.50 106 LYS A N 1
ATOM 845 C CA . LYS A 1 106 ? -15.661 9.549 12.067 1.00 95.50 106 LYS A CA 1
ATOM 846 C C . LYS A 1 106 ? -16.489 8.481 12.771 1.00 95.50 106 LYS A C 1
ATOM 848 O O . LYS A 1 106 ? -17.165 8.828 13.730 1.00 95.50 106 LYS A O 1
ATOM 853 N N . TYR A 1 107 ? -16.404 7.227 12.330 1.00 93.25 107 TYR A N 1
ATOM 854 C CA . TYR A 1 107 ? -17.106 6.107 12.966 1.00 93.25 107 TYR A CA 1
ATOM 855 C C . TYR A 1 107 ? -16.620 5.865 14.395 1.00 93.25 107 TYR A C 1
ATOM 857 O O . TYR A 1 107 ? -17.437 5.679 15.288 1.00 93.25 107 TYR A O 1
ATOM 865 N N . LEU A 1 108 ? -15.317 6.035 14.643 1.00 91.50 108 LEU A N 1
ATOM 866 C CA . LEU A 1 108 ? -14.741 6.032 15.988 1.00 91.50 108 LEU A CA 1
ATOM 867 C C . LEU A 1 108 ? -15.419 7.072 16.898 1.00 91.50 108 LEU A C 1
ATOM 869 O O . LEU A 1 108 ? -15.837 6.761 18.003 1.00 91.50 108 LEU A O 1
ATOM 873 N N . LYS A 1 109 ? -15.606 8.309 16.413 1.00 92.25 109 LYS A N 1
ATOM 874 C CA . LYS A 1 109 ? -16.291 9.376 17.173 1.00 92.25 109 LYS A CA 1
ATOM 875 C C . LYS A 1 109 ? -17.790 9.144 17.353 1.00 92.25 109 LYS A C 1
ATOM 877 O O . LYS A 1 109 ? -18.390 9.750 18.233 1.00 92.25 109 LYS A O 1
ATOM 882 N N . GLN A 1 110 ? -18.394 8.353 16.475 1.00 92.38 110 GLN A N 1
ATOM 883 C CA . GLN A 1 110 ? -19.808 7.988 16.531 1.00 92.38 110 GLN A CA 1
ATOM 884 C C . GLN A 1 110 ? -20.040 6.724 17.370 1.00 92.38 110 GLN A C 1
ATOM 886 O O . GLN A 1 110 ? -21.193 6.355 17.560 1.00 92.38 110 GLN A O 1
ATOM 891 N N . ASN A 1 111 ? -18.966 6.102 17.877 1.00 89.44 111 ASN A N 1
ATOM 892 C CA . ASN A 1 111 ? -18.980 4.798 18.531 1.00 89.44 111 ASN A CA 1
ATOM 893 C C . ASN A 1 111 ? -19.714 3.737 17.689 1.00 89.44 111 ASN A C 1
ATOM 895 O O . ASN A 1 111 ? -20.615 3.041 18.151 1.00 89.44 111 ASN A O 1
ATOM 899 N N . ASP A 1 112 ? -19.347 3.676 16.409 1.00 90.81 112 ASP A N 1
ATOM 900 C CA . ASP A 1 112 ? -19.883 2.730 15.435 1.00 90.81 112 ASP A CA 1
ATOM 901 C C . ASP A 1 112 ? -18.796 1.702 15.067 1.00 90.81 112 ASP A C 1
ATOM 903 O O . ASP A 1 112 ? -18.044 1.908 14.101 1.00 90.81 112 ASP A O 1
ATOM 907 N N . PRO A 1 113 ? -18.648 0.622 15.861 1.00 90.81 113 PRO A N 1
ATOM 908 C CA . PRO A 1 113 ? -17.574 -0.349 15.679 1.00 90.81 113 PRO A CA 1
ATOM 909 C C . PRO A 1 113 ? -17.670 -1.078 14.340 1.00 90.81 113 PRO A C 1
ATOM 911 O O . PRO A 1 113 ? -16.652 -1.290 13.685 1.00 90.81 113 PRO A O 1
ATOM 914 N N . GLU A 1 114 ? -18.875 -1.425 13.890 1.00 90.50 114 GLU A N 1
ATOM 915 C CA . GLU A 1 114 ? -19.078 -2.180 12.651 1.00 90.50 114 GLU A CA 1
ATOM 916 C C . GLU A 1 114 ? -18.516 -1.420 11.444 1.00 90.50 114 GLU A C 1
ATOM 918 O O . GLU A 1 114 ? -17.653 -1.930 10.717 1.00 90.50 114 GLU A O 1
ATOM 923 N N . ASN A 1 115 ? -18.923 -0.158 11.283 1.00 92.44 115 ASN A N 1
ATOM 924 C CA . ASN A 1 115 ? -18.443 0.673 10.183 1.00 92.44 115 ASN A CA 1
ATOM 925 C C . ASN A 1 115 ? -16.975 1.092 10.359 1.00 92.44 115 ASN A C 1
ATOM 927 O O . ASN A 1 115 ? -16.257 1.278 9.365 1.00 92.44 115 ASN A O 1
ATOM 931 N N . PHE A 1 116 ? -16.500 1.221 11.602 1.00 94.19 116 PHE A N 1
ATOM 932 C CA . PHE A 1 116 ? -15.093 1.471 11.898 1.00 94.19 116 PHE A CA 1
ATOM 933 C C . PHE A 1 116 ? -14.195 0.341 11.374 1.00 94.19 116 PHE A C 1
ATOM 935 O O . PHE A 1 116 ? -13.325 0.601 10.534 1.00 94.19 116 PHE A O 1
ATOM 942 N N . TYR A 1 117 ? -14.431 -0.903 11.808 1.00 93.38 117 TYR A N 1
ATOM 943 C CA . TYR A 1 117 ? -13.610 -2.056 11.423 1.00 93.38 117 TYR A CA 1
ATOM 944 C C . TYR A 1 117 ? -13.672 -2.310 9.914 1.00 93.38 117 TYR A C 1
ATOM 946 O O . TYR A 1 117 ? -12.643 -2.549 9.278 1.00 93.38 117 TYR A O 1
ATOM 954 N N . GLU A 1 118 ? -14.852 -2.171 9.301 1.00 93.06 118 GLU A N 1
ATOM 955 C CA . GLU A 1 118 ? -14.996 -2.301 7.851 1.00 93.06 118 GLU A CA 1
ATOM 956 C C . GLU A 1 118 ? -14.181 -1.239 7.087 1.00 93.06 118 GLU A C 1
ATOM 958 O O . GLU A 1 118 ? -13.532 -1.540 6.079 1.00 93.06 118 GLU A O 1
ATOM 963 N N . SER A 1 119 ? -14.162 0.006 7.574 1.00 94.06 119 SER A N 1
ATOM 964 C CA . SER A 1 119 ? -13.423 1.099 6.934 1.00 94.06 119 SER A CA 1
ATOM 965 C C . SER A 1 119 ? -11.910 0.917 7.037 1.00 94.06 119 SER A C 1
ATOM 967 O O . SER A 1 119 ? -11.205 1.175 6.057 1.00 94.06 119 SER A O 1
ATOM 969 N N . VAL A 1 120 ? -11.410 0.462 8.191 1.00 94.62 120 VAL A N 1
ATOM 970 C CA . VAL A 1 120 ? -9.986 0.152 8.399 1.00 94.62 120 VAL A CA 1
ATOM 971 C C . VAL A 1 120 ? -9.556 -0.993 7.481 1.00 94.62 120 VAL A C 1
ATOM 973 O O . VAL A 1 120 ? -8.584 -0.857 6.735 1.00 94.62 120 VAL A O 1
ATOM 976 N N . LEU A 1 121 ? -10.342 -2.070 7.435 1.00 93.88 121 LEU A N 1
ATOM 977 C CA . LEU A 1 121 ? -10.080 -3.224 6.578 1.00 93.88 121 LEU A CA 1
ATOM 978 C C . LEU A 1 121 ? -10.051 -2.834 5.087 1.00 93.88 121 LEU A C 1
ATOM 980 O O . LEU A 1 121 ? -9.118 -3.177 4.360 1.00 93.88 121 LEU A O 1
ATOM 984 N N . LYS A 1 122 ? -11.021 -2.028 4.628 1.00 93.38 122 LYS A N 1
ATOM 985 C CA . LYS A 1 122 ? -11.048 -1.468 3.260 1.00 93.38 122 LYS A CA 1
ATOM 986 C C . LYS A 1 122 ? -9.886 -0.508 2.982 1.00 93.38 122 LYS A C 1
ATOM 988 O O . LYS A 1 122 ? -9.473 -0.364 1.825 1.00 93.38 122 LYS A O 1
ATOM 993 N N . ALA A 1 123 ? -9.385 0.197 3.997 1.00 93.75 123 ALA A N 1
ATOM 994 C CA . ALA A 1 123 ? -8.213 1.056 3.859 1.00 93.75 123 ALA A CA 1
ATOM 995 C C . ALA A 1 123 ? -6.960 0.216 3.594 1.00 93.75 123 ALA A C 1
ATOM 997 O O . ALA A 1 123 ? -6.257 0.505 2.627 1.00 93.75 123 ALA A O 1
ATOM 998 N N . LEU A 1 124 ? -6.731 -0.843 4.377 1.00 93.88 124 LEU A N 1
ATOM 999 C CA . LEU A 1 124 ? -5.571 -1.727 4.230 1.00 93.88 124 LEU A CA 1
ATOM 1000 C C . LEU A 1 124 ? -5.608 -2.542 2.938 1.00 93.88 124 LEU A C 1
ATOM 1002 O O . LEU A 1 124 ? -4.666 -2.459 2.152 1.00 93.88 124 LEU A O 1
ATOM 1006 N N . TRP A 1 125 ? -6.699 -3.258 2.652 1.00 93.94 125 TRP A N 1
ATOM 1007 C CA . TRP A 1 125 ? -6.787 -4.048 1.419 1.00 93.94 125 TRP A CA 1
ATOM 1008 C C . TRP A 1 125 ? -6.710 -3.182 0.166 1.00 93.94 125 TRP A C 1
ATOM 1010 O O . TRP A 1 125 ? -6.012 -3.526 -0.786 1.00 93.94 125 TRP A O 1
ATOM 1020 N N . GLY A 1 126 ? -7.373 -2.021 0.178 1.00 92.50 126 GLY A N 1
ATOM 1021 C CA . GLY A 1 126 ? -7.276 -1.061 -0.917 1.00 92.50 126 GLY A CA 1
ATOM 1022 C C . GLY A 1 126 ? -5.863 -0.501 -1.079 1.00 92.50 126 GLY A C 1
ATOM 1023 O O . GLY A 1 126 ? -5.381 -0.386 -2.201 1.00 92.50 126 GLY A O 1
ATOM 1024 N N . TYR A 1 127 ? -5.182 -0.203 0.029 1.00 91.88 127 TYR A N 1
ATOM 1025 C CA . TYR A 1 127 ? -3.796 0.250 0.013 1.00 91.88 127 TYR A CA 1
ATOM 1026 C C . TYR A 1 127 ? -2.862 -0.807 -0.585 1.00 91.88 127 TYR A C 1
ATOM 1028 O O . TYR A 1 127 ? -2.130 -0.494 -1.518 1.00 91.88 127 TYR A O 1
ATOM 1036 N N . ILE A 1 128 ? -2.922 -2.054 -0.105 1.00 91.94 128 ILE A N 1
ATOM 1037 C CA . ILE A 1 128 ? -2.094 -3.166 -0.597 1.00 91.94 128 ILE A CA 1
ATOM 1038 C C . ILE A 1 128 ? -2.383 -3.426 -2.080 1.00 91.94 128 ILE A C 1
ATOM 1040 O O . ILE A 1 128 ? -1.454 -3.526 -2.878 1.00 91.94 128 ILE A O 1
ATOM 1044 N N . SER A 1 129 ? -3.660 -3.460 -2.468 1.00 91.25 129 SER A N 1
ATOM 1045 C CA . SER A 1 129 ? -4.091 -3.648 -3.856 1.00 91.25 129 SER A CA 1
ATOM 1046 C C . SER A 1 129 ? -3.507 -2.584 -4.787 1.00 91.25 129 SER A C 1
ATOM 1048 O O . SER A 1 129 ? -2.830 -2.899 -5.772 1.00 91.25 129 SER A O 1
ATOM 1050 N N . ASP A 1 130 ? -3.694 -1.310 -4.434 1.00 89.12 130 ASP A N 1
ATOM 1051 C CA . ASP A 1 130 ? -3.201 -0.194 -5.231 1.00 89.12 130 ASP A CA 1
ATOM 1052 C C . ASP A 1 130 ? -1.668 -0.083 -5.185 1.00 89.12 130 ASP A C 1
ATOM 1054 O O . ASP A 1 130 ? -1.069 0.380 -6.157 1.00 89.12 130 ASP A O 1
ATOM 1058 N N . LYS A 1 131 ? -0.996 -0.512 -4.109 1.00 86.75 131 LYS A N 1
ATOM 1059 C CA . LYS A 1 131 ? 0.473 -0.471 -4.019 1.00 86.75 131 LYS A CA 1
ATOM 1060 C C . LYS A 1 131 ? 1.128 -1.603 -4.808 1.00 86.75 131 LYS A C 1
ATOM 1062 O O . LYS A 1 131 ? 2.087 -1.359 -5.532 1.00 86.75 131 LYS A O 1
ATOM 1067 N N . LEU A 1 132 ? 0.578 -2.813 -4.737 1.00 86.31 132 LEU A N 1
ATOM 1068 C CA . LEU A 1 132 ? 1.177 -4.021 -5.317 1.00 86.31 132 LEU A CA 1
ATOM 1069 C C . LEU A 1 132 ? 0.639 -4.380 -6.709 1.00 86.31 132 LEU A C 1
ATOM 1071 O O . LEU A 1 132 ? 1.175 -5.264 -7.363 1.00 86.31 132 LEU A O 1
ATOM 1075 N N . SER A 1 133 ? -0.364 -3.660 -7.218 1.00 86.31 133 SER A N 1
ATOM 1076 C CA . SER A 1 133 ? -1.026 -3.940 -8.510 1.00 86.31 133 SER A CA 1
ATOM 1077 C C . SER A 1 133 ? -1.884 -5.195 -8.519 1.00 86.31 133 SER A C 1
ATOM 1079 O O . SER A 1 133 ? -2.136 -5.739 -9.592 1.00 86.31 133 SER A O 1
ATOM 1081 N N . ILE A 1 134 ? -2.323 -5.654 -7.353 1.00 87.69 134 ILE A N 1
ATOM 1082 C CA . ILE A 1 134 ? -3.033 -6.923 -7.210 1.00 87.69 134 ILE A CA 1
ATOM 1083 C C . ILE A 1 134 ? -4.513 -6.613 -6.990 1.00 87.69 134 ILE A C 1
ATOM 1085 O O . ILE A 1 134 ? -4.822 -5.830 -6.090 1.00 87.69 134 ILE A O 1
ATOM 1089 N N . PRO A 1 135 ? -5.444 -7.164 -7.784 1.00 88.12 135 PRO A N 1
ATOM 1090 C CA . PRO A 1 135 ? -6.873 -7.011 -7.530 1.00 88.12 135 PRO A CA 1
ATOM 1091 C C . PRO A 1 135 ? -7.254 -7.475 -6.117 1.00 88.12 135 PRO A C 1
ATOM 1093 O O . PRO A 1 135 ? -6.747 -8.482 -5.635 1.00 88.12 135 PRO A O 1
ATOM 1096 N N . VAL A 1 136 ? -8.184 -6.775 -5.458 1.00 87.81 136 VAL A N 1
ATOM 1097 C CA . VAL A 1 136 ? -8.665 -7.157 -4.111 1.00 87.81 136 VAL A CA 1
ATOM 1098 C C . VAL A 1 136 ? -9.275 -8.565 -4.089 1.00 87.81 136 VAL A C 1
ATOM 1100 O O . VAL A 1 136 ? -9.189 -9.238 -3.073 1.00 87.81 136 VAL A O 1
ATOM 1103 N N . SER A 1 137 ? -9.839 -9.038 -5.205 1.00 90.38 137 SER A N 1
ATOM 1104 C CA . SER A 1 137 ? -10.355 -10.410 -5.340 1.00 90.38 137 SER A CA 1
ATOM 1105 C C . SER A 1 137 ? -9.290 -11.490 -5.169 1.00 90.38 137 SER A C 1
ATOM 1107 O O . SER A 1 137 ? -9.613 -12.603 -4.770 1.00 90.38 137 SER A O 1
ATOM 1109 N N . ASP A 1 138 ? -8.040 -11.152 -5.480 1.00 88.44 138 ASP A N 1
ATOM 1110 C CA . ASP A 1 138 ? -6.915 -12.086 -5.510 1.00 88.44 138 ASP A CA 1
ATOM 1111 C C . ASP A 1 138 ? -6.057 -11.953 -4.240 1.00 88.44 138 ASP A C 1
ATOM 1113 O O . ASP A 1 138 ? -5.069 -12.666 -4.051 1.00 88.44 138 ASP A O 1
ATOM 1117 N N . LEU A 1 139 ? -6.422 -11.015 -3.361 1.00 91.12 139 LEU A N 1
ATOM 1118 C CA . LEU A 1 139 ? -5.744 -10.763 -2.104 1.00 91.12 139 LEU A CA 1
ATOM 1119 C C . LEU A 1 139 ? -6.287 -11.692 -1.010 1.00 91.12 139 LEU A C 1
ATOM 1121 O O . LEU A 1 139 ? -7.441 -11.599 -0.601 1.00 91.12 139 LEU A O 1
ATOM 1125 N N . SER A 1 140 ? -5.408 -12.559 -0.509 1.00 92.50 140 SER A N 1
ATOM 1126 C CA . SER A 1 140 ? -5.550 -13.275 0.763 1.00 92.50 140 SER A CA 1
ATOM 1127 C C . SER A 1 140 ? -4.404 -12.883 1.698 1.00 92.50 140 SER A C 1
ATOM 1129 O O . SER A 1 140 ? -3.450 -12.231 1.265 1.00 92.50 140 SER A O 1
ATO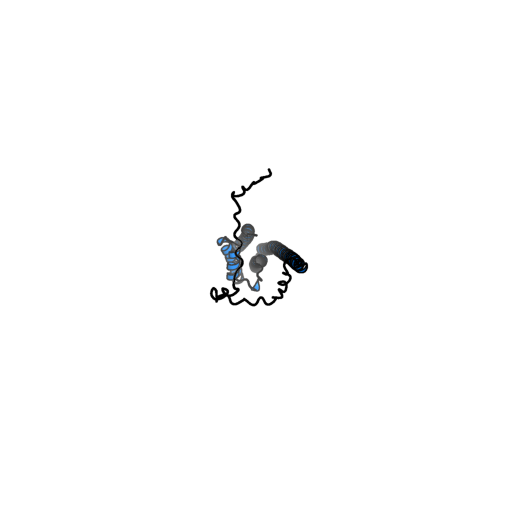M 1131 N N . LYS A 1 141 ? -4.456 -13.278 2.975 1.00 92.00 141 LYS A N 1
ATOM 1132 C CA . LYS A 1 141 ? -3.368 -13.005 3.933 1.00 92.00 141 LYS A CA 1
ATOM 1133 C C . LYS A 1 141 ? -2.037 -13.603 3.477 1.00 92.00 141 LYS A C 1
ATOM 1135 O O . LYS A 1 141 ? -0.990 -12.978 3.626 1.00 92.00 141 LYS A O 1
ATOM 1140 N N . GLU A 1 142 ? -2.085 -14.776 2.861 1.00 92.00 142 GLU A N 1
ATOM 1141 C CA . GLU A 1 142 ? -0.937 -15.488 2.305 1.00 92.00 142 GLU A CA 1
ATOM 1142 C C . GLU A 1 142 ? -0.368 -14.739 1.099 1.00 92.00 142 GLU A C 1
ATOM 1144 O O . GLU A 1 142 ? 0.818 -14.405 1.087 1.00 92.00 142 GLU A O 1
ATOM 1149 N N . THR A 1 143 ? -1.217 -14.399 0.120 1.00 92.31 143 THR A N 1
ATOM 1150 C CA . THR A 1 143 ? -0.793 -13.646 -1.070 1.00 92.31 143 THR A CA 1
ATOM 1151 C C . THR A 1 143 ? -0.269 -12.263 -0.688 1.00 92.31 143 THR A C 1
ATOM 1153 O O . THR A 1 143 ? 0.728 -11.803 -1.247 1.00 92.31 143 THR A O 1
ATOM 1156 N N . ALA A 1 144 ? -0.897 -11.602 0.289 1.00 92.06 144 ALA A N 1
ATOM 1157 C CA . ALA A 1 144 ? -0.459 -10.315 0.811 1.00 92.06 144 ALA A CA 1
ATOM 1158 C C . ALA A 1 144 ? 0.908 -10.419 1.480 1.00 92.06 144 ALA A C 1
ATOM 1160 O O . ALA A 1 144 ? 1.779 -9.618 1.155 1.00 92.06 144 ALA A O 1
ATOM 1161 N N . ARG A 1 145 ? 1.131 -11.422 2.343 1.00 94.06 145 ARG A N 1
ATOM 1162 C CA . ARG A 1 145 ? 2.440 -11.665 2.964 1.00 94.06 145 ARG A CA 1
ATOM 1163 C C . ARG A 1 145 ? 3.512 -11.879 1.904 1.00 94.06 145 ARG A C 1
ATOM 1165 O O . ARG A 1 145 ? 4.509 -11.164 1.905 1.00 94.06 145 ARG A O 1
ATOM 1172 N N . GLN A 1 146 ? 3.279 -12.815 0.984 1.00 92.81 146 GLN A N 1
ATOM 1173 C CA . GLN A 1 146 ? 4.234 -13.148 -0.072 1.00 92.81 146 GLN A CA 1
ATOM 1174 C C . GLN A 1 146 ? 4.551 -11.934 -0.950 1.00 92.81 146 GLN A C 1
ATOM 1176 O O . GLN A 1 146 ? 5.703 -11.700 -1.309 1.00 92.81 146 GLN A O 1
ATOM 1181 N N . SER A 1 147 ? 3.536 -11.140 -1.290 1.00 90.94 147 SER A N 1
ATOM 1182 C CA . SER A 1 147 ? 3.726 -9.964 -2.135 1.00 90.94 147 SER A CA 1
ATOM 1183 C C . SER A 1 147 ? 4.424 -8.840 -1.371 1.00 90.94 147 SER A C 1
ATOM 1185 O O . SER A 1 147 ? 5.347 -8.236 -1.903 1.00 90.94 147 SER A O 1
ATOM 1187 N N . LEU A 1 148 ? 4.055 -8.580 -0.112 1.00 90.75 148 LEU A N 1
ATOM 1188 C CA . LEU A 1 148 ? 4.706 -7.572 0.729 1.00 90.75 148 LEU A CA 1
ATOM 1189 C C . LEU A 1 148 ? 6.175 -7.917 0.996 1.00 90.75 148 LEU A C 1
ATOM 1191 O O . LEU A 1 148 ? 7.005 -7.015 0.922 1.00 90.75 148 LEU A O 1
ATOM 1195 N N . SER A 1 149 ? 6.524 -9.193 1.199 1.00 91.31 149 SER A N 1
ATOM 1196 C CA . SER A 1 149 ? 7.914 -9.623 1.432 1.00 91.31 149 SER A CA 1
ATOM 1197 C C . SER A 1 149 ? 8.845 -9.402 0.237 1.00 91.31 149 SER A C 1
ATOM 1199 O O . SER A 1 149 ? 10.061 -9.371 0.395 1.00 91.31 149 SER A O 1
ATOM 1201 N N . VAL A 1 150 ? 8.300 -9.231 -0.973 1.00 88.94 150 VAL A N 1
ATOM 1202 C CA . VAL A 1 150 ? 9.105 -8.881 -2.156 1.00 88.94 150 VAL A CA 1
ATOM 1203 C C . VAL A 1 150 ? 9.562 -7.419 -2.108 1.00 88.94 150 VAL A C 1
ATOM 1205 O O . VAL A 1 150 ? 10.648 -7.100 -2.592 1.00 88.94 150 VAL A O 1
ATOM 1208 N N . TYR A 1 151 ? 8.755 -6.525 -1.528 1.00 83.69 151 TYR A N 1
ATOM 1209 C CA . TYR A 1 151 ? 9.008 -5.078 -1.533 1.00 83.69 151 TYR A CA 1
ATOM 1210 C C . TYR A 1 151 ? 9.486 -4.528 -0.185 1.00 83.69 151 TYR A C 1
ATOM 1212 O O . TYR A 1 151 ? 10.137 -3.481 -0.147 1.00 83.69 151 TYR A O 1
ATOM 1220 N N . LEU A 1 152 ? 9.164 -5.209 0.915 1.00 87.00 152 LEU A N 1
ATOM 1221 C CA . LEU A 1 152 ? 9.568 -4.860 2.269 1.00 87.00 152 LEU A CA 1
ATOM 1222 C C . LEU A 1 152 ? 10.521 -5.913 2.825 1.00 87.00 152 LEU A C 1
ATOM 1224 O O . LEU A 1 152 ? 10.262 -7.106 2.736 1.00 87.00 152 LEU A O 1
ATOM 1228 N N . SER A 1 153 ? 11.600 -5.449 3.454 1.00 86.56 153 SER A N 1
ATOM 1229 C CA . SER A 1 153 ? 12.548 -6.307 4.180 1.00 86.56 153 SER A CA 1
ATOM 1230 C C . SER A 1 153 ? 12.279 -6.361 5.690 1.00 86.56 153 SER A C 1
ATOM 1232 O O . SER A 1 153 ? 12.979 -7.069 6.402 1.00 86.56 153 SER A O 1
ATOM 1234 N N . ASP A 1 154 ? 11.312 -5.582 6.182 1.00 90.19 154 ASP A N 1
ATOM 1235 C CA . ASP A 1 154 ? 10.917 -5.511 7.593 1.00 90.19 154 ASP A CA 1
ATOM 1236 C C . ASP A 1 154 ? 9.758 -6.495 7.830 1.00 90.19 154 ASP A C 1
ATOM 1238 O O . ASP A 1 154 ? 8.604 -6.174 7.541 1.00 90.19 154 ASP A O 1
ATOM 1242 N N . GLU A 1 155 ? 10.075 -7.710 8.293 1.00 90.88 155 GLU A N 1
ATOM 1243 C CA . GLU A 1 155 ? 9.069 -8.747 8.579 1.00 90.88 155 GLU A CA 1
ATOM 1244 C C . GLU A 1 155 ? 8.115 -8.331 9.704 1.00 90.88 155 GLU A C 1
ATOM 1246 O O . GLU A 1 155 ? 6.918 -8.578 9.602 1.00 90.88 155 GLU A O 1
ATOM 1251 N N . GLU A 1 156 ? 8.603 -7.607 10.716 1.00 93.00 156 GLU A N 1
ATOM 1252 C CA . GLU A 1 156 ? 7.776 -7.107 11.820 1.00 93.00 156 GLU A CA 1
ATOM 1253 C C . GLU A 1 156 ? 6.678 -6.170 11.297 1.00 93.00 156 GLU A C 1
ATOM 1255 O O . GLU A 1 156 ? 5.527 -6.210 11.727 1.00 93.00 156 GLU A O 1
ATOM 1260 N N . LEU A 1 157 ? 7.008 -5.326 10.317 1.00 92.31 157 LEU A N 1
ATOM 1261 C CA . LEU A 1 157 ? 6.032 -4.451 9.676 1.00 92.31 157 LEU A CA 1
ATOM 1262 C C . LEU A 1 157 ? 4.970 -5.248 8.902 1.00 92.31 157 LEU A C 1
ATOM 1264 O O . LEU A 1 157 ? 3.792 -4.894 8.964 1.00 92.31 157 LEU A O 1
ATOM 1268 N N . ILE A 1 158 ? 5.364 -6.312 8.197 1.00 93.31 158 ILE A N 1
ATOM 1269 C CA . ILE A 1 158 ? 4.428 -7.193 7.482 1.00 93.31 158 ILE A CA 1
ATOM 1270 C C . ILE A 1 158 ? 3.499 -7.893 8.479 1.00 93.31 158 ILE A C 1
ATOM 1272 O O . ILE A 1 158 ? 2.286 -7.915 8.272 1.00 93.31 158 ILE A O 1
ATOM 1276 N N . ASP A 1 159 ? 4.050 -8.406 9.574 1.00 94.81 159 ASP A N 1
ATOM 1277 C CA . ASP A 1 159 ? 3.292 -9.082 10.623 1.00 94.81 159 ASP A CA 1
ATOM 1278 C C . ASP A 1 159 ? 2.282 -8.138 11.280 1.00 94.81 159 ASP A C 1
ATOM 1280 O O . ASP A 1 159 ? 1.120 -8.509 11.431 1.00 94.81 159 ASP A O 1
ATOM 1284 N N . ASN A 1 160 ? 2.671 -6.889 11.554 1.00 94.50 160 ASN A N 1
ATOM 1285 C CA . ASN A 1 160 ? 1.765 -5.868 12.084 1.00 94.50 160 ASN A CA 1
ATOM 1286 C C . ASN A 1 160 ? 0.615 -5.546 11.112 1.00 94.50 160 ASN A C 1
ATOM 1288 O O . ASN A 1 160 ? -0.532 -5.433 11.534 1.00 94.50 160 ASN A O 1
ATOM 1292 N N . ILE A 1 161 ? 0.877 -5.439 9.799 1.00 94.38 161 ILE A N 1
ATOM 1293 C CA . ILE A 1 161 ? -0.196 -5.256 8.797 1.00 94.38 161 ILE A CA 1
ATOM 1294 C C . ILE A 1 161 ? -1.211 -6.398 8.888 1.00 94.38 161 ILE A C 1
ATOM 1296 O O . ILE A 1 161 ? -2.420 -6.159 8.889 1.00 94.38 161 ILE A O 1
ATOM 1300 N N . LEU A 1 162 ? -0.721 -7.637 8.926 1.00 95.44 162 LEU A N 1
ATOM 1301 C CA . LEU A 1 162 ? -1.569 -8.825 8.912 1.00 95.44 162 LEU A CA 1
ATOM 1302 C C . LEU A 1 162 ? -2.320 -9.002 10.234 1.00 95.44 162 LEU A C 1
ATOM 1304 O O . LEU A 1 162 ? -3.484 -9.387 10.205 1.00 95.44 162 LEU A O 1
ATOM 1308 N N . ALA A 1 163 ? -1.704 -8.646 11.362 1.00 94.94 163 ALA A N 1
ATOM 1309 C CA . ALA A 1 163 ? -2.354 -8.637 12.668 1.00 94.94 163 ALA A CA 1
ATOM 1310 C C . ALA A 1 163 ? -3.540 -7.661 12.709 1.00 94.94 163 ALA A C 1
ATOM 1312 O O . ALA A 1 163 ? -4.613 -8.022 13.185 1.00 94.94 163 ALA A O 1
ATOM 1313 N N . ILE A 1 164 ? -3.392 -6.459 12.137 1.00 94.62 164 ILE A N 1
ATOM 1314 C CA . ILE A 1 164 ? -4.492 -5.484 12.050 1.00 94.62 164 ILE A CA 1
ATOM 1315 C C . ILE A 1 164 ? -5.632 -6.013 11.169 1.00 94.62 164 ILE A C 1
ATOM 1317 O O . ILE A 1 164 ? -6.806 -5.828 11.499 1.00 94.62 164 ILE A O 1
ATOM 1321 N N . ILE A 1 165 ? -5.305 -6.661 10.043 1.00 94.56 165 ILE A N 1
ATOM 1322 C CA . ILE A 1 165 ? -6.303 -7.303 9.173 1.00 94.56 165 ILE A CA 1
ATOM 1323 C C . ILE A 1 165 ? -7.061 -8.377 9.957 1.00 94.56 165 ILE A C 1
ATOM 1325 O O . ILE A 1 165 ? -8.290 -8.362 9.951 1.00 94.56 165 ILE A O 1
ATOM 1329 N N . ASP A 1 166 ? -6.342 -9.243 10.672 1.00 93.56 166 ASP A N 1
ATOM 1330 C CA . ASP A 1 166 ? -6.925 -10.307 11.490 1.00 93.56 166 ASP A CA 1
ATOM 1331 C C . ASP A 1 166 ? -7.830 -9.761 12.590 1.00 93.56 166 ASP A C 1
ATOM 1333 O O . ASP A 1 166 ? -8.951 -10.240 12.768 1.00 93.56 166 ASP A O 1
ATOM 1337 N N . GLU A 1 167 ? -7.396 -8.712 13.286 1.00 91.69 167 GLU A N 1
ATOM 1338 C CA . GLU A 1 167 ? -8.208 -8.073 14.313 1.00 91.69 167 GLU A CA 1
ATOM 1339 C C . GLU A 1 167 ? -9.488 -7.462 13.729 1.00 91.69 167 GLU A C 1
ATOM 1341 O O . GLU A 1 167 ? -10.569 -7.649 14.293 1.00 91.69 167 GLU A O 1
ATOM 1346 N N . CYS A 1 168 ? -9.403 -6.794 12.574 1.00 91.50 168 CYS A N 1
ATOM 1347 C CA . CYS A 1 168 ? -10.576 -6.251 11.889 1.00 91.50 168 CYS A CA 1
ATOM 1348 C C . CYS A 1 168 ? -11.531 -7.353 11.410 1.00 91.50 168 CYS A C 1
ATOM 1350 O O . CYS A 1 168 ? -12.747 -7.201 11.519 1.00 91.50 168 CYS A O 1
ATOM 1352 N N . GLU A 1 169 ? -11.007 -8.455 10.869 1.00 91.25 169 GLU A N 1
ATOM 1353 C CA . GLU A 1 169 ? -11.814 -9.592 10.421 1.00 91.25 169 GLU A CA 1
ATOM 1354 C C . GLU A 1 169 ? -12.534 -10.252 11.596 1.00 91.25 169 GLU A C 1
ATOM 1356 O O . GLU A 1 169 ? -13.747 -10.450 11.533 1.00 91.25 169 GLU A O 1
ATOM 1361 N N . MET A 1 170 ? -11.823 -10.518 12.694 1.00 90.19 170 MET A N 1
ATOM 1362 C CA . MET A 1 170 ? -12.408 -11.057 13.922 1.00 90.19 170 MET A CA 1
ATOM 1363 C C . MET A 1 170 ? -13.480 -10.132 14.497 1.00 90.19 170 MET A C 1
ATOM 1365 O O . MET A 1 170 ? -14.575 -10.586 14.836 1.00 90.19 170 MET A O 1
ATOM 1369 N N . ALA A 1 171 ? -13.191 -8.832 14.581 1.00 89.50 171 ALA A N 1
ATOM 1370 C CA . ALA A 1 171 ? -14.127 -7.848 15.104 1.00 89.50 171 ALA A CA 1
ATOM 1371 C C . ALA A 1 171 ? -15.382 -7.710 14.231 1.00 89.50 171 ALA A C 1
ATOM 1373 O O . ALA A 1 171 ? -16.440 -7.363 14.742 1.00 89.50 171 ALA A O 1
ATOM 1374 N N . ARG A 1 172 ? -15.314 -8.046 12.938 1.00 84.06 172 ARG A N 1
ATOM 1375 C CA . ARG A 1 172 ? -16.494 -8.066 12.063 1.00 84.06 172 ARG A CA 1
ATOM 1376 C C . ARG A 1 172 ? -17.450 -9.223 12.370 1.00 84.06 172 ARG A C 1
ATOM 1378 O O . ARG A 1 172 ? -18.639 -9.108 12.098 1.00 84.06 172 ARG A O 1
ATOM 1385 N N . TYR A 1 173 ? -16.947 -10.328 12.923 1.00 85.06 173 TYR A N 1
ATOM 1386 C CA . TYR A 1 173 ? -17.771 -11.468 13.351 1.00 85.06 173 TYR A CA 1
ATOM 1387 C C . TYR A 1 173 ? -18.186 -11.385 14.823 1.00 85.06 173 TYR A C 1
ATOM 1389 O O . TYR A 1 173 ? -19.214 -11.940 15.202 1.00 85.06 173 TYR A O 1
ATOM 1397 N N . SER A 1 174 ? -17.397 -10.699 15.651 1.00 85.81 174 SER A N 1
ATOM 1398 C CA . SER A 1 174 ? -17.681 -10.476 17.068 1.00 85.81 174 SER A CA 1
ATOM 1399 C C . SER A 1 174 ? -17.268 -9.057 17.479 1.00 85.81 174 SER A C 1
ATOM 1401 O O . SER A 1 174 ? -16.226 -8.881 18.124 1.00 85.81 174 SER A O 1
ATOM 1403 N N . PRO A 1 175 ? -18.058 -8.031 17.113 1.00 77.31 175 PRO A N 1
ATOM 1404 C CA . PRO A 1 175 ? -17.735 -6.650 17.442 1.00 77.31 175 PRO A CA 1
ATOM 1405 C C . PRO A 1 175 ? -17.873 -6.416 18.946 1.00 77.31 175 PRO A C 1
ATOM 1407 O O . PRO A 1 175 ? -18.947 -6.558 19.526 1.00 77.31 175 PRO A O 1
ATOM 1410 N N . SER A 1 176 ? -16.769 -6.039 19.586 1.00 71.00 176 SER A N 1
ATOM 1411 C CA . SER A 1 176 ? -16.762 -5.518 20.954 1.00 71.00 176 SER A CA 1
ATOM 1412 C C . SER A 1 176 ? -16.739 -3.992 20.901 1.00 71.00 176 SER A C 1
ATOM 1414 O O . SER A 1 176 ? -15.877 -3.433 20.225 1.00 71.00 176 SER A O 1
ATOM 1416 N N . SER A 1 177 ? -17.610 -3.315 21.643 1.00 67.19 177 SER A N 1
ATOM 1417 C CA . SER A 1 177 ? -17.673 -1.847 21.719 1.00 67.19 177 SER A CA 1
ATOM 1418 C C . SER A 1 177 ? -16.610 -1.252 22.661 1.00 67.19 177 SER A C 1
ATOM 1420 O O . SER A 1 177 ? -16.930 -0.462 23.546 1.00 67.19 177 SER A O 1
ATOM 1422 N N . ASP A 1 178 ? -15.357 -1.694 22.538 1.00 82.88 178 ASP A N 1
ATOM 1423 C CA . ASP A 1 178 ? -14.241 -1.143 23.312 1.00 82.88 178 ASP A CA 1
ATOM 1424 C C . ASP A 1 178 ? -13.595 0.011 22.536 1.00 82.88 178 ASP A C 1
ATOM 1426 O O . ASP A 1 178 ? -12.795 -0.203 21.619 1.00 82.88 178 ASP A O 1
ATOM 1430 N N . ASP A 1 179 ? -13.953 1.238 22.918 1.00 82.44 179 ASP A N 1
ATOM 1431 C CA . ASP A 1 179 ? -13.440 2.474 22.318 1.00 82.44 179 ASP A CA 1
ATOM 1432 C C . ASP A 1 179 ? -11.908 2.542 22.354 1.00 82.44 179 ASP A C 1
ATOM 1434 O O . ASP A 1 179 ? -11.285 2.985 21.386 1.00 82.44 179 ASP A O 1
ATOM 1438 N N . SER A 1 180 ? -11.284 2.042 23.427 1.00 87.25 180 SER A N 1
ATOM 1439 C CA . SER A 1 180 ? -9.826 2.062 23.571 1.00 87.25 180 SER A CA 1
ATOM 1440 C C . SER A 1 180 ? -9.149 1.147 22.550 1.00 87.25 180 SER A C 1
ATOM 1442 O O . SER A 1 180 ? -8.121 1.498 21.967 1.00 87.25 180 SER A O 1
ATOM 1444 N N . ARG A 1 181 ? -9.766 -0.004 22.262 1.00 89.44 181 ARG A N 1
ATOM 1445 C CA . ARG A 1 181 ? -9.279 -0.956 21.263 1.00 89.44 181 ARG A CA 1
ATOM 1446 C C . ARG A 1 181 ? -9.395 -0.389 19.853 1.00 89.44 181 ARG A C 1
ATOM 1448 O O . ARG A 1 181 ? -8.443 -0.476 19.081 1.00 89.44 181 ARG A O 1
ATOM 1455 N N . MET A 1 182 ? -10.516 0.259 19.535 1.00 91.62 182 MET A N 1
ATOM 1456 C CA . MET A 1 182 ? -10.695 0.930 18.245 1.00 91.62 182 MET A CA 1
ATOM 1457 C C . MET A 1 182 ? -9.713 2.098 18.052 1.00 91.62 182 MET A C 1
ATOM 1459 O O . MET A 1 182 ? -9.128 2.243 16.977 1.00 91.62 182 MET A O 1
ATOM 1463 N N . GLU A 1 183 ? -9.481 2.918 19.080 1.00 92.00 183 GLU A N 1
ATOM 1464 C CA . GLU A 1 183 ? -8.534 4.037 19.003 1.00 92.00 183 GLU A CA 1
ATOM 1465 C C . GLU A 1 183 ? -7.088 3.554 18.804 1.00 92.00 183 GLU A C 1
ATOM 1467 O O . GLU A 1 183 ? -6.368 4.071 17.938 1.00 92.00 183 GLU A O 1
ATOM 1472 N N . ASN A 1 184 ? -6.687 2.506 19.530 1.00 92.69 184 ASN A N 1
ATOM 1473 C CA . ASN A 1 184 ? -5.386 1.865 19.357 1.00 92.69 184 ASN A CA 1
ATOM 1474 C C . ASN A 1 184 ? -5.213 1.350 17.925 1.00 92.69 184 ASN A C 1
ATOM 1476 O O . ASN A 1 184 ? -4.246 1.736 17.261 1.00 92.69 184 ASN A O 1
ATOM 1480 N N . LEU A 1 185 ? -6.190 0.594 17.414 1.00 93.44 185 LEU A N 1
ATOM 1481 C CA . LEU A 1 185 ? -6.155 0.018 16.070 1.00 93.44 185 LEU A CA 1
ATOM 1482 C C . LEU A 1 185 ? -6.082 1.090 14.975 1.00 93.44 185 LEU A C 1
ATOM 1484 O O . LEU A 1 185 ? -5.339 0.957 13.998 1.00 93.44 185 LEU A O 1
ATOM 1488 N N . TYR A 1 186 ? -6.809 2.198 15.147 1.00 94.38 186 TYR A N 1
ATOM 1489 C CA . TYR A 1 186 ? -6.726 3.349 14.249 1.00 94.38 186 TYR A CA 1
ATOM 1490 C C . TYR A 1 186 ? -5.309 3.938 14.215 1.00 94.38 186 TYR A C 1
ATOM 1492 O O . TYR A 1 186 ? -4.744 4.164 13.138 1.00 94.38 186 TYR A O 1
ATOM 1500 N N . SER A 1 187 ? -4.732 4.182 15.395 1.00 94.00 187 SER A N 1
ATOM 1501 C CA . SER A 1 187 ? -3.397 4.770 15.524 1.00 94.00 187 SER A CA 1
ATOM 1502 C C . SER A 1 187 ? -2.315 3.859 14.938 1.00 94.00 187 SER A C 1
ATOM 1504 O O . SER A 1 187 ? -1.391 4.332 14.267 1.00 94.00 187 SER A O 1
ATOM 1506 N N . GLU A 1 188 ? -2.458 2.551 15.138 1.00 94.50 188 GLU A N 1
ATOM 1507 C CA . GLU A 1 188 ? -1.542 1.536 14.648 1.00 94.50 188 GLU A CA 1
ATOM 1508 C C . GLU A 1 188 ? -1.621 1.418 13.129 1.00 94.50 188 GLU A C 1
ATOM 1510 O O . GLU A 1 188 ? -0.595 1.501 12.454 1.00 94.50 188 GLU A O 1
ATOM 1515 N N . THR A 1 189 ? -2.831 1.378 12.567 1.00 94.19 189 THR A N 1
ATOM 1516 C CA . THR A 1 189 ? -3.031 1.356 11.112 1.00 94.19 189 THR A CA 1
ATOM 1517 C C . THR A 1 189 ? -2.391 2.571 10.444 1.00 94.19 189 THR A C 1
ATOM 1519 O O . THR A 1 189 ? -1.657 2.442 9.461 1.00 94.19 189 THR A O 1
ATOM 1522 N N . ALA A 1 190 ? -2.625 3.771 10.985 1.00 93.50 190 ALA A N 1
ATOM 1523 C CA . ALA A 1 190 ? -2.030 4.994 10.453 1.00 93.50 190 ALA A CA 1
ATOM 1524 C C . ALA A 1 190 ? -0.492 4.958 10.513 1.00 93.50 190 ALA A C 1
ATOM 1526 O O . ALA A 1 190 ? 0.183 5.368 9.561 1.00 93.50 190 ALA A O 1
ATOM 1527 N N . ARG A 1 191 ? 0.066 4.433 11.611 1.00 93.44 191 ARG A N 1
ATOM 1528 C CA . ARG A 1 191 ? 1.511 4.272 11.807 1.00 93.44 191 ARG A CA 1
ATOM 1529 C C . ARG A 1 191 ? 2.104 3.281 10.817 1.00 93.44 191 ARG A C 1
ATOM 1531 O O . ARG A 1 191 ? 3.102 3.603 10.180 1.00 93.44 191 ARG A O 1
ATOM 1538 N N . VAL A 1 192 ? 1.486 2.116 10.657 1.00 93.19 192 VAL A N 1
ATOM 1539 C CA . VAL A 1 192 ? 1.952 1.054 9.765 1.00 93.19 192 VAL A CA 1
ATOM 1540 C C . VAL A 1 192 ? 1.923 1.513 8.310 1.00 93.19 192 VAL A C 1
ATOM 1542 O O . VAL A 1 192 ? 2.924 1.351 7.616 1.00 93.19 192 VAL A O 1
ATOM 1545 N N . ILE A 1 193 ? 0.861 2.190 7.856 1.00 90.62 193 ILE A N 1
ATOM 1546 C CA . ILE A 1 193 ? 0.825 2.785 6.508 1.00 90.62 193 ILE A CA 1
ATOM 1547 C C . ILE A 1 193 ? 1.960 3.802 6.340 1.00 90.62 193 ILE A C 1
ATOM 1549 O O . ILE A 1 193 ? 2.675 3.776 5.341 1.00 90.62 193 ILE A O 1
ATOM 1553 N N . SER A 1 194 ? 2.182 4.674 7.328 1.00 90.31 194 SER A N 1
ATOM 1554 C CA . SER A 1 194 ? 3.269 5.658 7.266 1.00 90.31 194 SER A CA 1
ATOM 1555 C C . SER A 1 194 ? 4.659 5.011 7.250 1.00 90.31 194 SER A C 1
ATOM 1557 O O . SER A 1 194 ? 5.519 5.439 6.482 1.00 90.31 194 SER A O 1
ATOM 1559 N N . LYS A 1 195 ? 4.892 3.983 8.074 1.00 90.56 195 LYS A N 1
ATOM 1560 C CA . LYS A 1 195 ? 6.166 3.251 8.146 1.00 90.56 195 LYS A CA 1
ATOM 1561 C C . LYS A 1 195 ? 6.410 2.465 6.854 1.00 90.56 195 LYS A C 1
ATOM 1563 O O . LYS A 1 195 ? 7.524 2.461 6.338 1.00 90.56 195 LYS A O 1
ATOM 1568 N N . THR A 1 196 ? 5.355 1.880 6.282 1.00 89.12 196 THR A N 1
ATOM 1569 C CA . THR A 1 196 ? 5.403 1.191 4.984 1.00 89.12 196 THR A CA 1
ATOM 1570 C C . THR A 1 196 ? 5.876 2.142 3.894 1.00 89.12 196 THR A C 1
ATOM 1572 O O . THR A 1 196 ? 6.774 1.800 3.139 1.00 89.12 196 THR A O 1
ATOM 1575 N N . GLU A 1 197 ? 5.340 3.364 3.837 1.00 85.88 197 GLU A N 1
ATOM 1576 C CA . GLU A 1 197 ? 5.764 4.368 2.851 1.00 85.88 197 GLU A CA 1
ATOM 1577 C C . GLU A 1 197 ? 7.237 4.771 2.977 1.00 85.88 197 GLU A C 1
ATOM 1579 O O . GLU A 1 197 ? 7.868 5.056 1.965 1.00 85.88 197 GLU A O 1
ATOM 1584 N N . GLN A 1 198 ? 7.786 4.799 4.193 1.00 85.12 198 GLN A N 1
ATOM 1585 C CA . GLN A 1 198 ? 9.194 5.138 4.421 1.00 85.12 198 GLN A CA 1
ATOM 1586 C C . GLN A 1 198 ? 10.139 3.996 4.031 1.00 85.12 198 GLN A C 1
ATOM 1588 O O . GLN A 1 198 ? 11.227 4.250 3.521 1.00 85.12 198 GLN A O 1
ATOM 1593 N N . ASN A 1 199 ? 9.720 2.751 4.268 1.00 80.88 199 ASN A N 1
ATOM 1594 C CA . ASN A 1 199 ? 10.532 1.561 4.020 1.00 80.88 199 ASN A CA 1
ATOM 1595 C C . ASN A 1 199 ? 10.380 0.993 2.607 1.00 80.88 199 ASN A C 1
ATOM 1597 O O . ASN A 1 199 ? 11.200 0.171 2.192 1.00 80.88 199 ASN A O 1
ATOM 1601 N N . LEU A 1 200 ? 9.352 1.403 1.861 1.00 73.75 200 LEU A N 1
ATOM 1602 C CA . LEU A 1 200 ? 9.151 0.905 0.510 1.00 73.75 200 LEU A CA 1
ATOM 1603 C C . LEU A 1 200 ? 10.220 1.476 -0.422 1.00 73.75 200 LEU A C 1
ATOM 1605 O O . LEU A 1 200 ? 10.259 2.676 -0.703 1.00 73.75 200 LEU A O 1
ATOM 1609 N N . ARG A 1 201 ? 11.075 0.589 -0.928 1.00 59.09 201 ARG A N 1
ATOM 1610 C CA . ARG A 1 201 ? 12.049 0.915 -1.968 1.00 59.09 201 ARG A CA 1
ATOM 1611 C C . ARG A 1 201 ? 11.288 1.182 -3.271 1.00 59.09 201 ARG A C 1
ATOM 1613 O O . ARG A 1 201 ? 10.677 0.269 -3.821 1.00 59.09 201 ARG A O 1
ATOM 1620 N N . GLY A 1 202 ? 11.258 2.448 -3.687 1.00 51.25 202 GLY A N 1
ATOM 1621 C CA . GLY A 1 202 ? 10.709 2.889 -4.975 1.00 51.25 202 GLY A CA 1
ATOM 1622 C C . GLY A 1 202 ? 11.638 2.608 -6.144 1.00 51.25 202 GLY A C 1
ATOM 1623 O O . GLY A 1 202 ? 12.870 2.572 -5.922 1.00 51.25 202 GLY A O 1
#

Sequence (202 aa):
TEYNITVQKGDSEESVGVVSGLSKEELQILGSDILFIKSSKFKLVPAGKIFFGTAGFWLFYAAAIIAFLFVVIFWRRSIKRRQNIELVRNKKANKVARERLKQAAKYLKQNDPENFYESVLKALWGYISDKLSIPVSDLSKETARQSLSVYLSDEELIDNILAIIDECEMARYSPSSDDSRMENLYSETARVISKTEQNLRG

Secondary structure (DSSP, 8-state):
-------PPPP------------S----SS--------------PPPP--STT-HHHHHHHHHHHHHHHHHHHHHHHHHHHHHHHHHHHHHHHHHHHHHHHHHHHHHHHHT-HHHHHHHHHHHHHHHHHHHHT--GGG--HHHHHHHHHHH---HHHHHHHHHHHHHHHHHHHS----HHHHHHHHHHHHHHHHHHHHH---

Foldseek 3Di:
DDDDDDDDDDDDDDDDDDDDDDDPPPPDDDDPDDDPPPPDPPPPDPPDDDCPPPPVVVVVVVVVVVVVVVVVVVVVVVVVVVVVQLVVLLVVLLVQLVVLLVVLVVCLVVLNQLSNLVSLLCSLLSSLCSNQVNDSVRDDLVVSLVSLVVFAVDNVLSVLSSVLNVVSVVC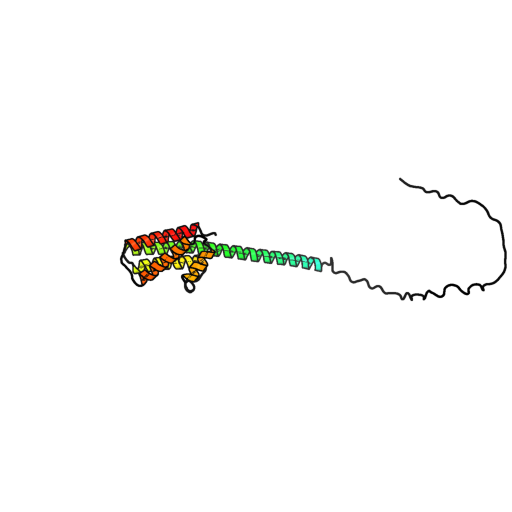NVPPDSDSVVSVVSSVSSVVSSVVSVVRGDD

Organism: NCBI:txid412755

pLDDT: mean 78.62, std 17.89, range [34.81, 95.5]

Radius of gyration: 48.54 Å; chains: 1; bounding box: 112×52×112 Å

InterPro domains:
  IPR025738 Aerotolerance-related protein BatD [PTHR40940] (4-199)